Protein AF-A0A8T4JF30-F1 (afdb_monomer)

Secondary structure (DSSP, 8-state):
--HHHHHHHHHHHHHHHHHGGGGGPEEEEEEEEE-TT-EEEEEEEESSSS--EEEEEEEE--SSSEEEEEEEEESSSEEEEEEEEEETTEEEEEEEEEEEEPSEEEEEEEETTEEEEEE--SSS-------------------------------------------------------------------------HHHHHHHHHHHHHHHHHHHHHHHHHHHHGGGS----------PPPPPPPPPHHHHHHHHHHHHHHHHHHHHHHHHHHHHHHHHHHHHHHHHHHHHHHHHHHHT-

Structure (mmCIF, N/CA/C/O backbone):
data_AF-A0A8T4JF30-F1
#
_entry.id   AF-A0A8T4JF30-F1
#
loop_
_atom_site.group_PDB
_atom_site.id
_atom_site.type_symbol
_atom_site.label_atom_id
_atom_site.label_alt_id
_atom_site.label_comp_id
_atom_site.label_asym_id
_atom_site.label_entity_id
_atom_site.label_seq_id
_atom_site.pdbx_PDB_ins_code
_atom_site.Cartn_x
_atom_site.Cartn_y
_atom_site.Cartn_z
_atom_site.occupancy
_atom_site.B_iso_or_equiv
_atom_site.auth_seq_id
_atom_site.auth_comp_id
_atom_site.auth_asym_id
_atom_site.auth_atom_id
_atom_site.pdbx_PDB_model_num
ATOM 1 N N . MET A 1 1 ? 26.647 -3.752 -40.565 1.00 56.34 1 MET A N 1
ATOM 2 C CA . MET A 1 1 ? 26.437 -3.485 -39.128 1.00 56.34 1 MET A CA 1
ATOM 3 C C . MET A 1 1 ? 26.538 -4.832 -38.434 1.00 56.34 1 MET A C 1
ATOM 5 O O . MET A 1 1 ? 25.783 -5.728 -38.792 1.00 56.34 1 MET A O 1
ATOM 9 N N . GLU A 1 2 ? 27.545 -5.049 -37.591 1.00 79.38 2 GLU A N 1
ATOM 10 C CA . GLU A 1 2 ? 27.729 -6.363 -36.965 1.00 79.38 2 GLU A CA 1
ATOM 11 C C . GLU A 1 2 ? 26.597 -6.637 -35.971 1.00 79.38 2 GLU A C 1
ATOM 13 O O . GLU A 1 2 ? 26.229 -5.753 -35.196 1.00 79.38 2 GLU A O 1
ATOM 18 N N . LYS A 1 3 ? 26.067 -7.868 -35.968 1.00 80.31 3 LYS A N 1
ATOM 19 C CA . LYS A 1 3 ? 24.961 -8.300 -35.090 1.00 80.31 3 LYS A CA 1
ATOM 20 C C . LYS A 1 3 ? 25.198 -7.974 -33.604 1.00 80.31 3 LYS A C 1
ATOM 22 O O . LYS A 1 3 ? 24.243 -7.781 -32.862 1.00 80.31 3 LYS A O 1
ATOM 27 N N . LYS A 1 4 ? 26.464 -7.853 -33.194 1.00 75.81 4 LYS A N 1
ATOM 28 C CA . LYS A 1 4 ? 26.890 -7.498 -31.834 1.00 75.81 4 LYS A CA 1
ATOM 29 C C . LYS A 1 4 ? 26.396 -6.116 -31.384 1.00 75.81 4 LYS A C 1
ATOM 31 O O . LYS A 1 4 ? 25.926 -5.986 -30.260 1.00 75.81 4 LYS A O 1
ATOM 36 N N . TYR A 1 5 ? 26.440 -5.106 -32.255 1.00 78.88 5 TYR A N 1
ATOM 37 C CA . TYR A 1 5 ? 26.004 -3.747 -31.901 1.00 78.88 5 TYR A CA 1
ATOM 38 C C . TYR A 1 5 ? 24.487 -3.647 -31.778 1.00 78.88 5 TYR A C 1
ATOM 40 O O . TYR A 1 5 ? 23.987 -3.000 -30.864 1.00 78.88 5 TYR A O 1
ATOM 48 N N . LEU A 1 6 ? 23.760 -4.340 -32.659 1.00 79.31 6 LEU A N 1
ATOM 49 C CA . LEU A 1 6 ? 22.302 -4.400 -32.596 1.00 79.31 6 LEU A CA 1
ATOM 50 C C . LEU A 1 6 ? 21.838 -5.041 -31.278 1.00 79.31 6 LEU A C 1
ATOM 52 O O . LEU A 1 6 ? 20.945 -4.517 -30.621 1.00 79.31 6 LEU A O 1
ATOM 56 N N . MET A 1 7 ? 22.495 -6.132 -30.868 1.00 81.75 7 MET A N 1
ATOM 57 C CA . MET A 1 7 ? 22.198 -6.813 -29.608 1.00 81.75 7 MET A CA 1
ATOM 58 C C . MET A 1 7 ? 22.512 -5.924 -28.397 1.00 81.75 7 MET A C 1
ATOM 60 O O . MET A 1 7 ? 21.688 -5.824 -27.500 1.00 81.75 7 MET A O 1
ATOM 64 N N . SER A 1 8 ? 23.646 -5.213 -28.397 1.00 79.19 8 SER A N 1
ATOM 65 C CA . SER A 1 8 ? 24.004 -4.309 -27.294 1.00 79.19 8 SER A CA 1
ATOM 66 C C . SER A 1 8 ? 23.030 -3.137 -27.140 1.00 79.19 8 SER A C 1
ATOM 68 O O . SER A 1 8 ? 22.688 -2.784 -26.015 1.00 79.19 8 SER A O 1
ATOM 70 N N . ILE A 1 9 ? 22.576 -2.535 -28.246 1.00 81.88 9 ILE A N 1
ATOM 71 C CA . ILE A 1 9 ? 21.598 -1.436 -28.207 1.00 81.88 9 ILE A CA 1
ATOM 72 C C . ILE A 1 9 ? 20.248 -1.951 -27.700 1.00 81.88 9 ILE A C 1
ATOM 74 O O . ILE A 1 9 ? 19.647 -1.314 -26.840 1.00 81.88 9 ILE A O 1
ATOM 78 N N . ALA A 1 10 ? 19.798 -3.117 -28.175 1.00 81.94 10 ALA A N 1
ATOM 79 C CA . ALA A 1 10 ? 18.555 -3.728 -27.711 1.00 81.94 10 ALA A CA 1
ATOM 80 C C . ALA A 1 10 ? 18.584 -4.011 -26.200 1.00 81.94 10 ALA A C 1
ATOM 82 O O . ALA A 1 10 ? 17.615 -3.710 -25.508 1.00 81.94 10 ALA A O 1
ATOM 83 N N . THR A 1 11 ? 19.708 -4.508 -25.672 1.00 86.94 11 THR A N 1
ATOM 84 C CA . THR A 1 11 ? 19.872 -4.736 -24.230 1.00 86.94 11 THR A CA 1
ATOM 85 C C . THR A 1 11 ? 19.830 -3.433 -23.434 1.00 86.94 11 THR A C 1
ATOM 87 O O . THR A 1 11 ? 19.164 -3.383 -22.407 1.00 86.94 11 THR A O 1
ATOM 90 N N . ILE A 1 12 ? 20.490 -2.367 -23.905 1.00 86.25 12 ILE A N 1
ATOM 91 C CA . ILE A 1 12 ? 20.463 -1.061 -23.225 1.00 86.25 12 ILE A CA 1
ATOM 92 C C . ILE A 1 12 ? 19.039 -0.500 -23.208 1.00 86.25 12 ILE A C 1
ATOM 94 O O . ILE A 1 12 ? 18.557 -0.128 -22.146 1.00 86.25 12 ILE A O 1
ATOM 98 N N . VAL A 1 13 ? 18.340 -0.506 -24.348 1.00 84.62 13 VAL A N 1
ATOM 99 C CA . VAL A 1 13 ? 16.947 -0.033 -24.434 1.00 84.62 13 VAL A CA 1
ATOM 100 C C . VAL A 1 13 ? 16.032 -0.850 -23.521 1.00 84.62 13 VAL A C 1
ATOM 102 O O . VAL A 1 13 ? 15.209 -0.270 -22.821 1.00 84.62 13 VAL A O 1
ATOM 105 N N . PHE A 1 14 ? 16.199 -2.174 -23.475 1.00 83.25 14 PHE A N 1
ATOM 106 C CA . PHE A 1 14 ? 15.414 -3.052 -22.606 1.00 83.25 14 PHE A CA 1
ATOM 107 C C . PHE A 1 14 ? 15.665 -2.780 -21.115 1.00 83.25 14 PHE A C 1
ATOM 109 O O . PHE A 1 14 ? 14.714 -2.688 -20.343 1.00 83.25 14 PHE A O 1
ATOM 116 N N . ILE A 1 15 ? 16.928 -2.586 -20.717 1.00 83.12 15 ILE A N 1
ATOM 117 C CA . ILE A 1 15 ? 17.286 -2.223 -19.338 1.00 83.12 15 ILE A CA 1
ATOM 118 C C . ILE A 1 15 ? 16.724 -0.843 -18.983 1.00 83.12 15 ILE A C 1
ATOM 120 O O . ILE A 1 15 ? 16.146 -0.684 -17.914 1.00 83.12 15 ILE A O 1
ATOM 124 N N . THR A 1 16 ? 16.834 0.147 -19.874 1.00 80.88 16 THR A N 1
ATOM 125 C CA . THR A 1 16 ? 16.249 1.475 -19.644 1.00 80.88 16 THR A CA 1
ATOM 126 C C . THR A 1 16 ? 14.731 1.390 -19.494 1.00 80.88 16 THR A C 1
ATOM 128 O O . THR A 1 16 ? 14.193 1.988 -18.568 1.00 80.88 16 THR A O 1
ATOM 131 N N . LEU A 1 17 ? 14.045 0.604 -20.332 1.00 78.88 17 LEU A N 1
ATOM 132 C CA . LEU A 1 17 ? 12.592 0.419 -20.258 1.00 78.88 17 LEU A CA 1
ATOM 133 C C . LEU A 1 17 ? 12.152 -0.229 -18.933 1.00 78.88 17 LEU A C 1
ATOM 135 O O . LEU A 1 17 ? 11.100 0.118 -18.405 1.00 78.88 17 LEU A O 1
ATOM 139 N N . LEU A 1 18 ? 12.972 -1.129 -18.381 1.00 75.62 18 LEU A N 1
ATOM 140 C CA . LEU A 1 18 ? 12.724 -1.784 -17.094 1.00 75.62 18 LEU A CA 1
ATOM 141 C C . LEU A 1 18 ? 12.838 -0.841 -15.888 1.00 75.62 18 LEU A C 1
ATOM 143 O O . LEU A 1 18 ? 12.230 -1.122 -14.861 1.00 75.62 18 LEU A O 1
ATOM 147 N N . ILE A 1 19 ? 13.592 0.258 -15.994 1.00 75.62 19 ILE A N 1
ATOM 148 C CA . ILE A 1 19 ? 13.837 1.184 -14.873 1.00 75.62 19 ILE A CA 1
ATOM 149 C C . ILE A 1 19 ? 12.791 2.314 -14.821 1.00 75.62 19 ILE A C 1
ATOM 151 O O . ILE A 1 19 ? 12.561 2.880 -13.756 1.00 75.62 19 ILE A O 1
ATOM 155 N N . ILE A 1 20 ? 12.110 2.623 -15.935 1.00 74.00 20 ILE A N 1
ATOM 156 C CA . ILE A 1 20 ? 11.103 3.704 -16.014 1.00 74.00 20 ILE A CA 1
ATOM 157 C C . ILE A 1 20 ? 10.001 3.599 -14.937 1.00 74.00 20 ILE A C 1
ATOM 159 O O . ILE A 1 20 ? 9.698 4.629 -14.333 1.00 74.00 20 ILE A O 1
ATOM 163 N N . PRO A 1 21 ? 9.413 2.421 -14.635 1.00 67.81 21 PRO A N 1
ATOM 164 C CA . PRO A 1 21 ? 8.329 2.330 -13.653 1.00 67.81 21 PRO A CA 1
ATOM 165 C C . PRO A 1 21 ? 8.762 2.686 -12.225 1.00 67.81 21 PRO A C 1
ATOM 167 O O . PRO A 1 21 ? 7.949 3.158 -11.439 1.00 67.81 21 PRO A O 1
ATOM 170 N N . SER A 1 22 ? 10.039 2.490 -11.882 1.00 63.41 22 SER A N 1
ATOM 171 C CA . SER A 1 22 ? 10.547 2.681 -10.518 1.00 63.41 22 SER A CA 1
ATOM 172 C C . SER A 1 22 ? 10.709 4.150 -10.112 1.00 63.41 22 SER A C 1
ATOM 174 O O . SER A 1 22 ? 10.915 4.425 -8.936 1.00 63.41 22 SER A O 1
ATOM 176 N N . ILE A 1 23 ? 10.628 5.094 -11.054 1.00 64.06 23 ILE A N 1
ATOM 177 C CA . ILE A 1 23 ? 10.881 6.525 -10.796 1.00 64.06 23 ILE A CA 1
ATOM 178 C C . ILE A 1 23 ? 9.608 7.251 -10.315 1.00 64.06 23 ILE A C 1
ATOM 180 O O . ILE A 1 23 ? 9.683 8.377 -9.839 1.00 64.06 23 ILE A O 1
ATOM 184 N N . PHE A 1 24 ? 8.435 6.613 -10.397 1.00 67.38 24 PHE A N 1
ATOM 185 C CA . PHE A 1 24 ? 7.147 7.250 -10.091 1.00 67.38 24 PHE A CA 1
ATOM 186 C C . PHE A 1 24 ? 6.608 6.965 -8.681 1.00 67.38 24 PHE A C 1
ATOM 188 O O . PHE A 1 24 ? 5.436 7.221 -8.423 1.00 67.38 24 PHE A O 1
ATOM 195 N N . ALA A 1 25 ? 7.426 6.447 -7.761 1.00 75.12 25 ALA A N 1
ATOM 196 C CA . ALA A 1 25 ? 7.020 6.376 -6.360 1.00 75.12 25 ALA A CA 1
ATOM 197 C C . ALA A 1 25 ? 6.995 7.794 -5.777 1.00 75.12 25 ALA A C 1
ATOM 199 O O . ALA A 1 25 ? 8.018 8.480 -5.742 1.00 75.12 25 ALA A O 1
ATOM 200 N N . VAL A 1 26 ? 5.818 8.237 -5.347 1.00 83.25 26 VAL A N 1
ATOM 201 C CA . VAL A 1 26 ? 5.642 9.534 -4.703 1.00 83.25 26 VAL A CA 1
ATOM 202 C C . VAL A 1 26 ? 5.552 9.304 -3.196 1.00 83.25 26 VAL A C 1
ATOM 204 O O . VAL A 1 26 ? 4.690 8.566 -2.712 1.00 83.25 26 VAL A O 1
ATOM 207 N N . THR A 1 27 ? 6.459 9.926 -2.443 1.00 89.06 27 THR A N 1
ATOM 208 C CA . THR A 1 27 ? 6.434 9.901 -0.977 1.00 89.06 27 THR A CA 1
ATOM 209 C C . THR A 1 27 ? 5.404 10.904 -0.461 1.00 89.06 27 THR A C 1
ATOM 211 O O . THR A 1 27 ? 5.401 12.072 -0.855 1.00 89.06 27 THR A O 1
ATOM 214 N N . THR A 1 28 ? 4.530 10.446 0.431 1.00 91.75 28 THR A N 1
ATOM 215 C CA . THR A 1 28 ? 3.505 11.251 1.104 1.00 91.75 28 THR A CA 1
ATOM 216 C C . THR A 1 28 ? 3.780 11.262 2.603 1.00 91.75 28 THR A C 1
ATOM 218 O O . THR A 1 28 ? 3.846 10.196 3.221 1.00 91.75 28 THR A O 1
ATOM 221 N N . ASN A 1 29 ? 3.901 12.445 3.205 1.00 93.50 29 ASN A N 1
ATOM 222 C CA . ASN A 1 29 ? 3.963 12.587 4.658 1.00 93.50 29 ASN A CA 1
ATOM 223 C C . ASN A 1 29 ? 2.542 12.772 5.194 1.00 93.50 29 ASN A C 1
ATOM 225 O O . ASN A 1 29 ? 1.940 13.836 5.064 1.00 93.50 29 ASN A O 1
ATOM 229 N N . LEU A 1 30 ? 1.997 11.728 5.804 1.00 94.06 30 LEU A N 1
ATOM 230 C CA . LEU A 1 30 ? 0.670 11.741 6.397 1.00 94.06 30 LEU A CA 1
ATOM 231 C C . LEU A 1 30 ? 0.757 12.041 7.895 1.00 94.06 30 LEU A C 1
ATOM 233 O O . LEU A 1 30 ? 1.228 11.220 8.683 1.00 94.06 30 LEU A O 1
ATOM 237 N N . LYS A 1 31 ? 0.251 13.203 8.299 1.00 94.69 31 LYS A N 1
ATOM 238 C CA . LYS A 1 31 ? 0.117 13.621 9.692 1.00 94.69 31 LYS A CA 1
ATOM 239 C C . LYS A 1 31 ? -1.313 13.399 10.166 1.00 94.69 31 LYS A C 1
ATOM 241 O O . LYS A 1 31 ? -2.223 14.087 9.729 1.00 94.69 31 LYS A O 1
ATOM 246 N N . VAL A 1 32 ? -1.530 12.480 11.096 1.00 94.31 32 VAL A N 1
ATOM 247 C CA . VAL A 1 32 ? -2.846 12.267 11.710 1.00 94.31 32 VAL A CA 1
ATOM 248 C C . VAL A 1 32 ? -2.863 12.883 13.102 1.00 94.31 32 VAL A C 1
ATOM 250 O O . VAL A 1 32 ? -2.070 12.494 13.959 1.00 94.31 32 VAL A O 1
ATOM 253 N N . LYS A 1 33 ? -3.774 13.829 13.337 1.00 93.12 33 LYS A N 1
ATOM 254 C CA . LYS A 1 33 ? -4.038 14.418 14.654 1.00 93.12 33 LYS A CA 1
ATOM 255 C C . LYS A 1 33 ? -5.238 13.732 15.290 1.00 93.12 33 LYS A C 1
ATOM 257 O O . LYS A 1 33 ? -6.295 13.648 14.681 1.00 93.12 33 LYS A O 1
ATOM 262 N N . THR A 1 34 ? -5.092 13.246 16.513 1.00 93.38 34 THR A N 1
ATOM 263 C CA . THR A 1 34 ? -6.137 12.530 17.256 1.00 93.38 34 THR A CA 1
ATOM 264 C C . THR A 1 34 ? -6.202 12.996 18.716 1.00 93.38 34 THR A C 1
ATOM 266 O O . THR A 1 34 ? -5.385 13.796 19.174 1.00 93.38 34 THR A O 1
ATOM 269 N N . MET A 1 35 ? -7.178 12.503 19.480 1.00 89.69 35 MET A N 1
ATOM 270 C CA . MET A 1 35 ? -7.277 12.750 20.922 1.00 89.69 35 MET A CA 1
ATOM 271 C C . MET A 1 35 ? -6.161 12.049 21.713 1.00 89.69 35 MET A C 1
ATOM 273 O O . MET A 1 35 ? -5.622 11.021 21.293 1.00 89.69 35 MET A O 1
ATOM 277 N N . GLN A 1 36 ? -5.866 12.560 22.910 1.00 88.69 36 GLN A N 1
ATOM 278 C CA . GLN A 1 36 ? -4.901 11.942 23.827 1.00 88.69 36 GLN A CA 1
ATOM 279 C C . GLN A 1 36 ? -5.371 10.551 24.289 1.00 88.69 36 GLN A C 1
ATOM 281 O O . GLN A 1 36 ? -6.569 10.265 24.296 1.00 88.69 36 GLN A O 1
ATOM 286 N N . GLN A 1 37 ? -4.428 9.696 24.706 1.00 87.81 37 GLN A N 1
ATOM 287 C CA . GLN A 1 37 ? -4.697 8.368 25.292 1.00 87.81 37 GLN A CA 1
ATOM 288 C C . GLN A 1 37 ? -5.515 7.435 24.388 1.00 87.81 37 GLN A C 1
ATOM 290 O O . GLN A 1 37 ? -6.198 6.518 24.843 1.00 87.81 37 GLN A O 1
ATOM 295 N N . SER A 1 38 ? -5.428 7.653 23.080 1.00 89.62 38 SER A N 1
ATOM 296 C CA . SER A 1 38 ? -6.130 6.866 22.080 1.00 89.62 38 SER A CA 1
ATOM 297 C C . SER A 1 38 ? -5.162 5.984 21.291 1.00 89.62 38 SER A C 1
ATOM 299 O O . SER A 1 38 ? -3.962 6.255 21.180 1.00 89.62 38 SER A O 1
ATOM 301 N N . LYS A 1 39 ? -5.695 4.878 20.773 1.00 90.94 39 LYS A N 1
ATOM 302 C CA . LYS A 1 39 ? -5.007 3.931 19.901 1.00 90.94 39 LYS A CA 1
ATOM 303 C C . LYS A 1 39 ? -5.525 4.129 18.484 1.00 90.94 39 LYS A C 1
ATOM 305 O O . LYS A 1 39 ? -6.681 3.801 18.211 1.00 90.94 39 LYS A O 1
ATOM 310 N N . LEU A 1 40 ? -4.682 4.642 17.595 1.00 92.00 40 LEU A N 1
ATOM 311 C CA . LEU A 1 40 ? -5.022 4.780 16.182 1.00 92.00 40 LEU A CA 1
ATOM 312 C C . LEU A 1 40 ? -4.598 3.521 15.425 1.00 92.00 40 LEU A C 1
ATOM 314 O O . LEU A 1 40 ? -3.481 3.033 15.595 1.00 92.00 40 LEU A O 1
ATOM 318 N N . PHE A 1 41 ? -5.496 3.012 14.590 1.00 92.19 41 PHE A N 1
ATOM 319 C CA . PHE A 1 41 ? -5.197 2.042 13.548 1.00 92.19 41 PHE A CA 1
ATOM 320 C C . PHE A 1 41 ? -5.360 2.745 12.209 1.00 92.19 41 PHE A C 1
ATOM 322 O O . PHE A 1 41 ? -6.463 3.172 11.871 1.00 92.19 41 PHE A O 1
ATOM 329 N N . LEU A 1 42 ? -4.265 2.870 11.475 1.00 92.50 42 LEU A N 1
ATOM 330 C CA . LEU A 1 42 ? -4.255 3.418 10.126 1.00 92.50 42 LEU A CA 1
ATOM 331 C C . LEU A 1 42 ? -4.030 2.268 9.156 1.00 92.50 42 LEU A C 1
ATOM 333 O O . LEU A 1 42 ? -3.046 1.546 9.310 1.00 92.50 42 LEU A O 1
ATOM 337 N N . VAL A 1 43 ? -4.922 2.116 8.184 1.00 92.25 43 VAL A N 1
ATOM 338 C CA . VAL A 1 43 ? -4.785 1.174 7.074 1.00 92.25 43 VAL A CA 1
ATOM 339 C C . VAL A 1 43 ? -4.812 1.970 5.778 1.00 92.25 43 VAL A C 1
ATOM 341 O O . VAL A 1 43 ? -5.803 2.638 5.495 1.00 92.25 43 VAL A O 1
ATOM 344 N N . ILE A 1 44 ? -3.735 1.900 5.005 1.00 90.19 44 ILE A N 1
ATOM 345 C CA . ILE A 1 44 ? -3.661 2.507 3.672 1.00 90.19 44 ILE A CA 1
ATOM 346 C C . ILE A 1 44 ? -3.987 1.437 2.640 1.00 90.19 44 ILE A C 1
ATOM 348 O O . ILE A 1 44 ? -3.453 0.325 2.714 1.00 90.19 44 ILE A O 1
ATOM 352 N N . LEU A 1 45 ? -4.871 1.769 1.709 1.00 87.88 45 LEU A N 1
ATOM 353 C CA . LEU A 1 45 ? -5.361 0.872 0.678 1.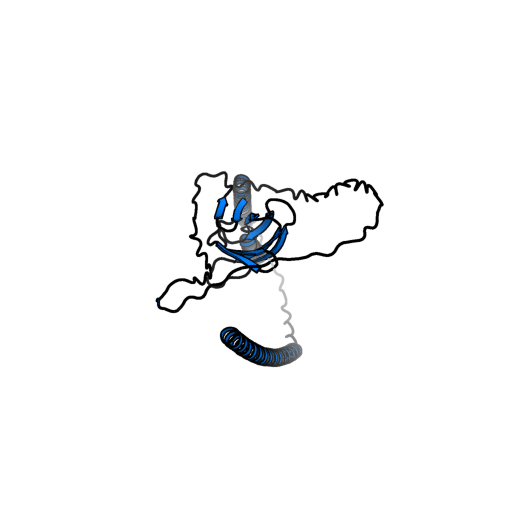00 87.88 45 LEU A CA 1
ATOM 354 C C . LEU A 1 45 ? -4.972 1.405 -0.701 1.00 87.88 45 LEU A C 1
ATOM 356 O O . LEU A 1 45 ? -5.087 2.600 -0.977 1.00 87.88 45 LEU A O 1
ATOM 360 N N . GLU A 1 46 ? -4.537 0.502 -1.573 1.00 82.38 46 GLU A N 1
ATOM 361 C CA . GLU A 1 46 ? -4.361 0.815 -2.989 1.00 82.38 46 GLU A CA 1
ATOM 362 C C . GLU A 1 46 ? -5.735 0.986 -3.660 1.00 82.38 46 GLU A C 1
ATOM 364 O O . GLU A 1 46 ? -6.645 0.178 -3.450 1.00 82.38 46 GLU A O 1
ATOM 369 N N . THR A 1 47 ? -5.899 2.053 -4.445 1.00 75.88 47 THR A N 1
ATOM 370 C CA . THR A 1 47 ? -7.158 2.374 -5.133 1.00 75.88 47 THR A CA 1
ATOM 371 C C . THR A 1 47 ? -7.427 1.360 -6.257 1.00 75.88 47 THR A C 1
ATOM 373 O O . THR A 1 47 ? -6.618 1.237 -7.175 1.00 75.88 47 THR A O 1
ATOM 376 N N . GLY A 1 48 ? -8.558 0.642 -6.225 1.00 73.19 48 GLY A N 1
ATOM 377 C CA . GLY A 1 48 ? -8.927 -0.351 -7.249 1.00 73.19 48 GLY A CA 1
ATOM 378 C C . GLY A 1 48 ? -10.082 -1.279 -6.839 1.00 73.19 48 GLY A C 1
ATOM 379 O O . GLY A 1 48 ? -10.709 -1.077 -5.804 1.00 73.19 48 GLY A O 1
ATOM 380 N N . GLU A 1 49 ? -10.368 -2.312 -7.647 1.00 52.88 49 GLU A N 1
ATOM 381 C CA . GLU A 1 49 ? -11.438 -3.298 -7.368 1.00 52.88 49 GLU A CA 1
ATOM 382 C C . GLU A 1 49 ? -11.104 -4.247 -6.203 1.00 52.88 49 GLU A C 1
ATOM 384 O O . GLU A 1 49 ? -12.000 -4.821 -5.582 1.00 52.88 49 GLU A O 1
ATOM 389 N N . ILE A 1 50 ? -9.815 -4.412 -5.891 1.00 68.75 50 ILE A N 1
ATOM 390 C CA . ILE A 1 50 ? -9.327 -5.259 -4.801 1.00 68.75 50 ILE A CA 1
ATOM 391 C C . ILE A 1 50 ? -8.438 -4.397 -3.911 1.00 68.75 50 ILE A C 1
ATOM 393 O O . ILE A 1 50 ? -7.322 -4.048 -4.285 1.00 68.75 50 ILE A O 1
ATOM 397 N N . TYR A 1 51 ? -8.942 -4.051 -2.728 1.00 68.81 51 TYR A N 1
ATOM 398 C CA . TYR A 1 51 ? -8.192 -3.271 -1.750 1.00 68.81 51 TYR A CA 1
ATOM 399 C C . TYR A 1 51 ? -7.022 -4.086 -1.197 1.00 68.81 51 TYR A C 1
ATOM 401 O O . TYR A 1 51 ? -7.207 -4.972 -0.358 1.00 68.81 51 TYR A O 1
ATOM 409 N N . ASN A 1 52 ? -5.812 -3.763 -1.644 1.00 71.25 52 ASN A N 1
ATOM 410 C CA . ASN A 1 52 ? -4.587 -4.281 -1.051 1.00 71.25 52 ASN A CA 1
ATOM 411 C C . ASN A 1 52 ? -4.176 -3.387 0.119 1.00 71.25 52 ASN A C 1
ATOM 413 O O . ASN A 1 52 ? -4.115 -2.166 -0.016 1.00 71.25 52 ASN A O 1
ATOM 417 N N . VAL A 1 53 ? -3.874 -3.994 1.268 1.00 78.62 53 VAL A N 1
ATOM 418 C CA . VAL A 1 53 ? -3.309 -3.268 2.410 1.00 78.62 53 VAL A CA 1
ATOM 419 C C . VAL A 1 53 ? -1.854 -2.936 2.096 1.00 78.62 53 VAL A C 1
ATOM 421 O O . VAL A 1 53 ? -1.006 -3.826 2.091 1.00 78.62 53 VAL A O 1
ATOM 424 N N . LEU A 1 54 ? -1.572 -1.656 1.862 1.00 73.56 54 LEU A N 1
ATOM 425 C CA . LEU A 1 54 ? -0.216 -1.151 1.640 1.00 73.56 54 LEU A CA 1
ATOM 426 C C . LEU A 1 54 ? 0.535 -0.999 2.965 1.00 73.56 54 LEU A C 1
ATOM 428 O O . LEU A 1 54 ? 1.709 -1.342 3.075 1.00 73.56 54 LEU A O 1
ATOM 432 N N . PHE A 1 55 ? -0.156 -0.501 3.992 1.00 77.69 55 PHE A N 1
ATOM 433 C CA . PHE A 1 55 ? 0.447 -0.191 5.283 1.00 77.69 55 PHE A CA 1
ATOM 434 C C . PHE A 1 55 ? -0.571 -0.311 6.416 1.00 77.69 55 PHE A C 1
ATOM 436 O O . PHE A 1 55 ? -1.722 0.099 6.268 1.00 77.69 55 PHE A O 1
ATOM 443 N N . SER A 1 56 ? -0.134 -0.846 7.560 1.00 76.56 56 SER A N 1
ATOM 444 C CA . SER A 1 56 ? -0.912 -0.895 8.798 1.00 76.56 56 SER A CA 1
ATOM 445 C C . SER A 1 56 ? -0.037 -0.500 9.981 1.00 76.56 56 SER A C 1
ATOM 447 O O . SER A 1 56 ? 0.989 -1.134 10.225 1.00 76.56 56 SER A O 1
ATOM 449 N N . SER A 1 57 ? -0.472 0.484 10.767 1.00 77.38 57 SER A N 1
ATOM 450 C CA . SER A 1 57 ? 0.220 0.880 11.998 1.00 77.38 57 SER A CA 1
ATOM 451 C C . SER A 1 57 ? -0.724 1.001 13.184 1.00 77.38 57 SER A C 1
ATOM 453 O O . SER A 1 57 ? -1.908 1.305 13.040 1.00 77.38 57 SER A O 1
ATOM 455 N N . ASN A 1 58 ? -0.171 0.743 14.369 1.00 76.75 58 ASN A N 1
ATOM 456 C CA . ASN A 1 58 ? -0.836 0.914 15.642 1.00 76.75 58 ASN A CA 1
ATOM 457 C C . ASN A 1 58 ? 0.012 1.808 16.543 1.00 76.75 58 ASN A C 1
ATOM 459 O O . ASN A 1 58 ? 1.115 1.413 16.920 1.00 76.75 58 ASN A O 1
ATOM 463 N N . VAL A 1 59 ? -0.508 2.977 16.910 1.00 78.06 59 VAL A N 1
ATOM 464 C CA . VAL A 1 59 ? 0.210 3.891 17.804 1.00 78.06 59 VAL A CA 1
ATOM 465 C C . VAL A 1 59 ? -0.681 4.293 18.967 1.00 78.06 59 VAL A C 1
ATOM 467 O O . VAL A 1 59 ? -1.872 4.553 18.794 1.00 78.06 59 VAL A O 1
ATOM 470 N N . TYR A 1 60 ? -0.089 4.304 20.159 1.00 79.56 60 TYR A N 1
ATOM 471 C CA . TYR A 1 60 ? -0.714 4.756 21.393 1.00 79.56 60 TYR A CA 1
ATOM 472 C C . TYR A 1 60 ? -0.081 6.077 21.813 1.00 79.56 60 TYR A C 1
ATOM 474 O O . TYR A 1 60 ? 1.127 6.125 22.051 1.00 79.56 60 TYR A O 1
ATOM 482 N N . ASN A 1 61 ? -0.883 7.136 21.913 1.00 74.12 61 ASN A N 1
ATOM 483 C CA . ASN A 1 61 ? -0.379 8.440 22.328 1.00 74.12 61 ASN A CA 1
ATOM 484 C C . ASN A 1 61 ? -0.639 8.685 23.823 1.00 74.12 61 ASN A C 1
ATOM 486 O O . ASN A 1 61 ? -1.781 8.605 24.270 1.00 74.12 61 ASN A O 1
ATOM 490 N N . LYS A 1 62 ? 0.410 8.986 24.600 1.00 68.38 62 LYS A N 1
ATOM 491 C CA . LYS A 1 62 ? 0.324 9.209 26.056 1.00 68.38 62 LYS A CA 1
ATOM 492 C C . LYS A 1 62 ? 0.220 10.680 26.482 1.00 68.38 62 LYS A C 1
ATOM 494 O O . LYS A 1 62 ? -0.114 10.911 27.640 1.00 68.38 62 LYS A O 1
ATOM 499 N N . THR A 1 63 ? 0.481 11.652 25.607 1.00 58.88 63 THR A N 1
ATOM 500 C CA . THR A 1 63 ? 0.679 13.064 25.990 1.00 58.88 63 THR A CA 1
ATOM 501 C C . THR A 1 63 ? 0.133 14.031 24.941 1.00 58.88 63 THR A C 1
ATOM 503 O O . THR A 1 63 ? 0.594 14.013 23.803 1.00 58.88 63 THR A O 1
ATOM 506 N N . GLY A 1 64 ? -0.764 14.943 25.335 1.00 75.19 64 GLY A N 1
ATOM 507 C CA . GLY A 1 64 ? -1.183 16.057 24.472 1.00 75.19 64 GLY A CA 1
ATOM 508 C C . GLY A 1 64 ? -2.103 15.650 23.312 1.00 75.19 64 GLY A C 1
ATOM 509 O O . GLY A 1 64 ? -2.603 14.527 23.267 1.00 75.19 64 GLY A O 1
ATOM 510 N N . ILE A 1 65 ? -2.343 16.576 22.371 1.00 73.38 65 ILE A N 1
ATOM 511 C CA . ILE A 1 65 ? -2.989 16.258 21.083 1.00 73.38 65 ILE A CA 1
ATOM 512 C C . ILE A 1 65 ? -2.128 15.202 20.398 1.00 73.38 65 ILE A C 1
ATOM 514 O O . ILE A 1 65 ? -0.920 15.384 20.235 1.00 73.38 65 ILE A O 1
ATOM 518 N N . GLY A 1 66 ? -2.741 14.079 20.042 1.00 79.38 66 GLY A N 1
ATOM 519 C CA . GLY A 1 66 ? -2.001 12.957 19.520 1.00 79.38 66 GLY A CA 1
ATOM 520 C C . GLY A 1 66 ? -1.610 13.182 18.071 1.00 79.38 66 GLY A C 1
ATOM 521 O O . GLY A 1 66 ? -2.413 12.906 17.194 1.00 79.38 66 GLY A O 1
ATOM 522 N N . GLU A 1 67 ? -0.404 13.678 17.808 1.00 87.94 67 GLU A N 1
ATOM 523 C CA . GLU A 1 67 ? 0.114 13.799 16.441 1.00 87.94 67 GLU A CA 1
ATOM 524 C C . GLU A 1 67 ? 0.907 12.547 16.051 1.00 87.94 67 GLU A C 1
ATOM 526 O O . GLU A 1 67 ? 1.782 12.085 16.786 1.00 87.94 67 GLU A O 1
ATOM 531 N N . LEU A 1 68 ? 0.577 11.981 14.892 1.00 87.81 68 LEU A N 1
ATOM 532 C CA . LEU A 1 68 ? 1.193 10.779 14.342 1.00 87.81 68 LEU A CA 1
ATOM 533 C C . LEU A 1 68 ? 1.670 11.078 12.928 1.00 87.81 68 LEU A C 1
ATOM 535 O O . LEU A 1 68 ? 0.864 11.450 12.083 1.00 87.81 68 LEU A O 1
ATOM 539 N N . ASN A 1 69 ? 2.966 10.913 12.674 1.00 90.38 69 ASN A N 1
ATOM 540 C CA . ASN A 1 69 ? 3.558 11.146 11.361 1.00 90.38 69 ASN A CA 1
ATOM 541 C C . ASN A 1 69 ? 3.875 9.803 10.698 1.00 90.38 69 ASN A C 1
ATOM 543 O O . ASN A 1 69 ? 4.569 8.967 11.283 1.00 90.38 69 ASN A O 1
ATOM 547 N N . TYR A 1 70 ? 3.378 9.612 9.483 1.00 90.19 70 TYR A N 1
ATOM 548 C CA . TYR A 1 70 ? 3.610 8.439 8.653 1.00 90.19 70 TYR A CA 1
ATOM 549 C C . TYR A 1 70 ? 4.223 8.867 7.327 1.00 90.19 70 TYR A C 1
ATOM 551 O O . TYR A 1 70 ? 3.786 9.837 6.722 1.00 90.19 70 TYR A O 1
ATOM 559 N N . GLU A 1 71 ? 5.220 8.124 6.871 1.00 90.75 71 GLU A N 1
ATOM 560 C CA . GLU A 1 71 ? 5.836 8.295 5.558 1.00 90.75 71 GLU A CA 1
ATOM 561 C C . GLU A 1 71 ? 5.335 7.138 4.689 1.00 90.75 71 GLU A C 1
ATOM 563 O O . GLU A 1 71 ? 5.587 5.973 5.005 1.00 90.75 71 GLU A O 1
ATOM 568 N N . ILE A 1 72 ? 4.535 7.449 3.669 1.00 89.12 72 ILE A N 1
ATOM 569 C CA . ILE A 1 72 ? 3.886 6.464 2.798 1.00 89.12 72 ILE A CA 1
ATOM 570 C C . ILE A 1 72 ? 4.471 6.613 1.399 1.00 89.12 72 ILE A C 1
ATOM 572 O O . ILE A 1 72 ? 4.386 7.681 0.798 1.00 89.12 72 ILE A O 1
ATOM 576 N N . GLU A 1 73 ? 5.027 5.534 0.863 1.00 85.31 73 GLU A N 1
ATOM 577 C CA . GLU A 1 73 ? 5.454 5.463 -0.532 1.00 85.31 73 GLU A CA 1
ATOM 578 C C . GLU A 1 73 ? 4.343 4.803 -1.349 1.00 85.31 73 GLU A C 1
ATOM 580 O O . GLU A 1 73 ? 4.008 3.636 -1.138 1.00 85.31 73 GLU A O 1
ATOM 585 N N . THR A 1 74 ? 3.743 5.562 -2.265 1.00 81.19 74 THR A N 1
ATOM 586 C CA . THR A 1 74 ? 2.687 5.074 -3.159 1.00 81.19 74 THR A CA 1
ATOM 587 C C . THR A 1 74 ? 3.070 5.350 -4.609 1.00 81.19 74 THR A C 1
ATOM 589 O O . THR A 1 74 ? 3.591 6.412 -4.946 1.00 81.19 74 THR A O 1
ATOM 592 N N . THR A 1 75 ? 2.838 4.370 -5.481 1.00 77.44 75 THR A N 1
ATOM 593 C CA . THR A 1 75 ? 2.972 4.516 -6.940 1.00 77.44 75 THR A CA 1
ATOM 594 C C . THR A 1 75 ? 1.748 5.185 -7.560 1.00 77.44 75 THR A C 1
ATOM 596 O O . THR A 1 75 ? 1.830 5.733 -8.658 1.00 77.44 75 THR A O 1
ATOM 599 N N . ALA A 1 76 ? 0.607 5.139 -6.871 1.00 74.75 76 ALA A N 1
ATOM 600 C CA . ALA A 1 76 ? -0.621 5.782 -7.294 1.00 74.75 76 ALA A CA 1
ATOM 601 C C . ALA A 1 76 ? -0.635 7.248 -6.842 1.00 74.75 76 ALA A C 1
ATOM 603 O O . ALA A 1 76 ? -0.280 7.567 -5.706 1.00 74.75 76 ALA A O 1
ATOM 604 N N . GLY A 1 77 ? -1.115 8.133 -7.720 1.00 83.62 77 GLY A N 1
ATOM 605 C CA . GLY A 1 77 ? -1.353 9.541 -7.384 1.00 83.62 77 GLY A CA 1
ATOM 606 C C . GLY A 1 77 ? -2.492 9.753 -6.381 1.00 83.62 77 GLY A C 1
ATOM 607 O O . GLY A 1 77 ? -2.661 10.863 -5.897 1.00 83.62 77 GLY A O 1
ATOM 608 N N . TYR A 1 78 ? -3.261 8.708 -6.057 1.00 88.69 78 TYR A N 1
ATOM 609 C CA . TYR A 1 78 ? -4.317 8.728 -5.048 1.00 88.69 78 TYR A CA 1
ATOM 610 C C . TYR A 1 78 ? -4.360 7.405 -4.284 1.00 88.69 78 TYR A C 1
ATOM 612 O O . TYR A 1 78 ? -4.148 6.342 -4.878 1.00 88.69 78 TYR A O 1
ATOM 620 N N . PHE A 1 79 ? -4.700 7.460 -3.000 1.00 91.06 79 PHE A N 1
ATOM 621 C CA . PHE A 1 79 ? -4.900 6.286 -2.153 1.00 91.06 79 PHE A CA 1
ATOM 622 C C . PHE A 1 79 ? -6.137 6.437 -1.266 1.00 91.06 79 PHE A C 1
ATOM 624 O O . PHE A 1 79 ? -6.564 7.545 -0.940 1.00 91.06 79 PHE A O 1
ATOM 631 N N . ASP A 1 80 ? -6.682 5.308 -0.830 1.00 93.12 80 ASP A N 1
ATOM 632 C CA . ASP A 1 80 ? -7.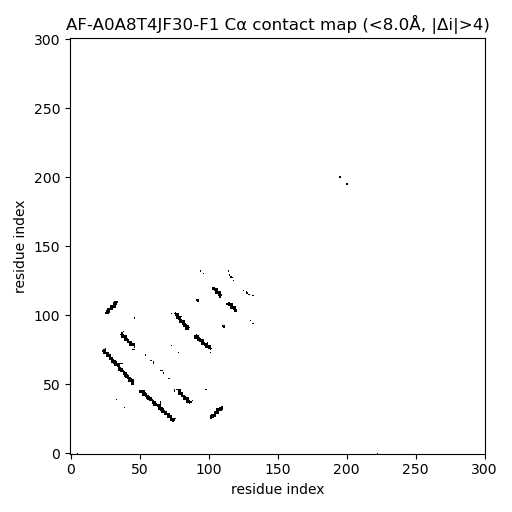734 5.278 0.179 1.00 93.12 80 ASP A CA 1
ATOM 633 C C . ASP A 1 80 ? -7.103 5.037 1.557 1.00 93.12 80 ASP A C 1
ATOM 635 O O . ASP A 1 80 ? -6.138 4.281 1.703 1.00 93.12 80 ASP A O 1
ATOM 639 N N . ALA A 1 81 ? -7.661 5.642 2.602 1.00 93.00 81 ALA A N 1
ATOM 640 C CA . ALA A 1 81 ? -7.241 5.400 3.976 1.00 93.00 81 ALA A CA 1
ATOM 641 C C . ALA A 1 81 ? -8.432 5.017 4.850 1.00 93.00 81 ALA A C 1
ATOM 643 O O . ALA A 1 81 ? -9.481 5.656 4.844 1.00 93.00 81 ALA A O 1
ATOM 644 N N . LYS A 1 82 ? -8.252 3.983 5.665 1.00 94.44 82 LYS A N 1
ATOM 645 C CA . LYS A 1 82 ? -9.183 3.609 6.724 1.00 94.44 82 LYS A CA 1
ATOM 646 C C . LYS A 1 82 ? -8.534 3.884 8.073 1.00 94.44 82 LYS A C 1
ATOM 648 O O . LYS A 1 82 ? -7.525 3.272 8.425 1.00 94.44 82 LYS A O 1
ATOM 653 N N . LEU A 1 83 ? -9.142 4.781 8.841 1.00 94.44 83 LEU A N 1
ATOM 654 C CA . LEU A 1 83 ? -8.706 5.143 10.182 1.00 94.44 83 LEU A CA 1
ATOM 655 C C . LEU A 1 83 ? -9.681 4.565 11.202 1.00 94.44 83 LEU A C 1
ATOM 657 O O . LEU A 1 83 ? -10.896 4.700 11.077 1.00 94.44 83 LEU A O 1
ATOM 661 N N . THR A 1 84 ? -9.163 3.891 12.224 1.00 95.06 84 THR A N 1
ATOM 662 C CA . THR A 1 84 ? -9.957 3.390 13.350 1.00 95.06 84 THR A CA 1
ATOM 663 C C . THR A 1 84 ? -9.341 3.862 14.653 1.00 95.06 84 THR A C 1
ATOM 665 O O . THR A 1 84 ? -8.227 3.478 15.006 1.00 95.06 84 THR A O 1
ATOM 668 N N . LEU A 1 85 ? -10.089 4.669 15.392 1.00 94.25 85 LEU A N 1
ATOM 669 C CA . LEU A 1 85 ? -9.716 5.159 16.704 1.00 94.25 85 LEU A CA 1
ATOM 670 C C . LEU A 1 85 ? -10.298 4.255 17.786 1.00 94.25 85 LEU A C 1
ATOM 672 O O . LEU A 1 85 ? -11.505 3.988 17.805 1.00 94.25 85 LEU A O 1
ATOM 676 N N . LYS A 1 86 ? -9.457 3.809 18.718 1.00 93.94 86 LYS A N 1
ATOM 677 C CA . LYS A 1 86 ? -9.895 3.085 19.913 1.00 93.94 86 LYS A CA 1
ATOM 678 C C . LYS A 1 86 ? -9.466 3.801 21.187 1.00 93.94 86 LYS A C 1
ATOM 680 O O . LYS A 1 86 ? -8.335 4.259 21.280 1.00 93.94 86 LYS A O 1
ATOM 685 N N . ASN A 1 87 ? -10.332 3.826 22.190 1.00 92.00 87 ASN A N 1
ATOM 686 C CA . ASN A 1 87 ? -10.006 4.255 23.549 1.00 92.00 87 ASN A CA 1
ATOM 687 C C . ASN A 1 87 ? -10.271 3.071 24.484 1.00 92.00 87 ASN A C 1
ATOM 689 O O . ASN A 1 87 ? -11.333 2.457 24.399 1.00 92.00 87 ASN A O 1
ATOM 693 N N . ASN A 1 88 ? -9.292 2.685 25.306 1.00 90.69 88 ASN A N 1
ATOM 694 C CA . ASN A 1 88 ? -9.382 1.498 26.168 1.00 90.69 88 ASN A CA 1
ATOM 695 C C . ASN A 1 88 ? -9.839 0.229 25.415 1.00 90.69 88 ASN A C 1
ATOM 697 O O . ASN A 1 88 ? -10.671 -0.536 25.890 1.00 90.69 88 ASN A O 1
ATOM 701 N N . ASN A 1 89 ? -9.308 0.023 24.202 1.00 88.81 89 ASN A N 1
ATOM 702 C CA . ASN A 1 89 ? -9.667 -1.054 23.263 1.00 88.81 89 ASN A CA 1
ATOM 703 C C . ASN A 1 89 ? -11.105 -1.033 22.707 1.00 88.81 89 ASN A C 1
ATOM 705 O O . ASN A 1 89 ? -11.423 -1.867 21.855 1.00 88.81 89 ASN A O 1
ATOM 709 N N . LEU A 1 90 ? -11.942 -0.070 23.092 1.00 91.31 90 LEU A N 1
ATOM 710 C CA . LEU A 1 90 ? -13.266 0.144 22.511 1.00 91.31 90 LEU A CA 1
ATOM 711 C C . LEU A 1 90 ? -13.156 1.033 21.276 1.00 91.31 90 LEU A C 1
ATOM 713 O O . LEU A 1 90 ? -12.445 2.035 21.291 1.00 91.31 90 LEU A O 1
ATOM 717 N N . LYS A 1 91 ? -13.844 0.657 20.196 1.00 95.12 91 LYS A N 1
ATOM 718 C CA . LYS A 1 91 ? -13.889 1.449 18.963 1.00 95.12 91 LYS A CA 1
ATOM 719 C C . LYS A 1 91 ? -14.709 2.716 19.203 1.00 95.12 91 LYS A C 1
ATOM 721 O O . LYS A 1 91 ? -15.881 2.609 19.539 1.00 95.12 91 LYS A O 1
ATOM 726 N N . VAL A 1 92 ? -14.081 3.877 19.030 1.00 93.94 92 VAL A N 1
ATOM 727 C CA . VAL A 1 92 ? -14.702 5.197 19.236 1.00 93.94 92 VAL A CA 1
ATOM 728 C C . VAL A 1 92 ? -15.110 5.818 17.906 1.00 93.94 92 VAL A C 1
ATOM 730 O O . VAL A 1 92 ? -16.213 6.332 17.785 1.00 93.94 92 VAL A O 1
ATOM 733 N N . LEU A 1 93 ? -14.229 5.751 16.906 1.00 93.88 93 LEU A N 1
ATOM 734 C CA . LEU A 1 93 ? -14.447 6.338 15.588 1.00 93.88 93 LEU A CA 1
ATOM 735 C C . LEU A 1 93 ? -13.841 5.424 14.525 1.00 93.88 93 LEU A C 1
ATOM 737 O O . LEU A 1 93 ? -12.769 4.852 14.725 1.00 93.88 93 LEU A O 1
ATOM 741 N N . GLU A 1 94 ? -14.521 5.274 13.399 1.00 95.00 94 GLU A N 1
ATOM 742 C CA . GLU A 1 94 ? -13.999 4.598 12.218 1.00 95.00 94 GLU A CA 1
ATOM 743 C C . GLU A 1 94 ? -14.418 5.419 11.010 1.00 95.00 94 GLU A C 1
ATOM 745 O O . GLU A 1 94 ? -15.611 5.620 10.814 1.00 95.00 94 GLU A O 1
ATOM 750 N N . GLN A 1 95 ? -13.448 5.896 10.236 1.00 94.62 95 GLN A N 1
ATOM 751 C CA . GLN A 1 95 ? -13.716 6.651 9.021 1.00 94.62 95 GLN A CA 1
ATOM 752 C C . GLN A 1 95 ? -12.901 6.080 7.882 1.00 94.62 95 GLN A C 1
ATOM 754 O O . GLN A 1 95 ? -11.733 5.701 8.037 1.00 94.62 95 GLN A O 1
ATOM 759 N N . ARG A 1 96 ? -13.544 6.054 6.725 1.00 93.88 96 ARG A N 1
ATOM 760 C CA . ARG A 1 96 ? -12.891 5.813 5.458 1.00 93.88 96 ARG A CA 1
ATOM 761 C C . ARG A 1 96 ? -12.764 7.137 4.716 1.00 93.88 96 ARG A C 1
ATOM 763 O O . ARG A 1 96 ? -13.721 7.902 4.636 1.00 93.88 96 ARG A O 1
ATOM 770 N N . LEU A 1 97 ? -11.566 7.390 4.224 1.00 93.44 97 LEU A N 1
ATOM 771 C CA . LEU A 1 97 ? -11.215 8.523 3.393 1.00 93.44 97 LEU A CA 1
ATOM 772 C C . LEU A 1 97 ? -10.857 7.964 2.025 1.00 93.44 97 LEU A C 1
ATOM 774 O O . LEU A 1 97 ? -10.021 7.064 1.926 1.00 93.44 97 LEU A O 1
ATOM 778 N N . GLU A 1 98 ? -11.524 8.460 0.998 1.00 92.19 98 GLU A N 1
ATOM 779 C CA . GLU A 1 98 ? -11.347 7.987 -0.369 1.00 92.19 98 GLU A CA 1
ATOM 780 C C . GLU A 1 98 ? -10.608 9.038 -1.189 1.00 92.19 98 GLU A C 1
ATOM 782 O O . GLU A 1 98 ? -10.775 10.239 -0.960 1.00 92.19 98 GLU A O 1
ATOM 787 N N . GLN A 1 99 ? -9.800 8.573 -2.144 1.00 90.12 99 GLN A N 1
ATOM 788 C CA . GLN A 1 99 ? -9.095 9.432 -3.100 1.00 90.12 99 GLN A CA 1
ATOM 789 C C . GLN A 1 99 ? -8.245 10.527 -2.428 1.00 90.12 99 GLN A C 1
ATOM 791 O O . GLN A 1 99 ? -8.236 11.682 -2.861 1.00 90.12 99 GLN A O 1
ATOM 796 N N . ILE A 1 100 ? -7.510 10.176 -1.370 1.00 91.44 100 ILE A N 1
ATOM 797 C CA . ILE A 1 100 ? -6.512 11.078 -0.794 1.00 91.44 100 ILE A CA 1
ATOM 798 C C . ILE A 1 100 ? -5.399 11.252 -1.819 1.00 91.44 100 ILE A C 1
ATOM 800 O O . ILE A 1 100 ? -4.833 10.266 -2.292 1.00 91.44 100 ILE A O 1
ATOM 804 N N . TYR A 1 101 ? -5.084 12.499 -2.159 1.00 89.56 101 TYR A N 1
ATOM 805 C CA . TYR A 1 101 ? -3.999 12.800 -3.085 1.00 89.56 101 TYR A CA 1
ATOM 806 C C . TYR A 1 101 ? -2.652 12.338 -2.512 1.00 89.56 101 TYR A C 1
ATOM 808 O O . TYR A 1 101 ? -2.284 12.686 -1.388 1.00 89.56 101 TYR A O 1
ATOM 816 N N . GLY A 1 102 ? -1.938 11.530 -3.290 1.00 88.44 102 GLY A N 1
ATOM 817 C CA . GLY A 1 102 ? -0.584 11.079 -3.006 1.00 88.44 102 GLY A CA 1
ATOM 818 C C . GLY A 1 102 ? 0.439 12.143 -3.393 1.00 88.44 102 GLY A C 1
ATOM 819 O O . GLY A 1 102 ? 0.389 12.712 -4.482 1.00 88.44 102 GLY A O 1
ATOM 820 N N . GLY A 1 103 ? 1.399 12.367 -2.505 1.00 87.00 103 GLY A N 1
ATOM 821 C CA . GLY A 1 103 ? 2.471 13.340 -2.651 1.00 87.00 103 GLY A CA 1
ATOM 822 C C . GLY A 1 103 ? 2.294 14.576 -1.788 1.00 87.00 103 GLY A C 1
ATOM 823 O O . GLY A 1 103 ? 1.213 15.152 -1.703 1.00 87.00 103 GLY A O 1
ATOM 824 N N . GLY A 1 104 ? 3.395 14.983 -1.157 1.00 89.56 104 GLY A N 1
ATOM 825 C CA . GLY A 1 104 ? 3.427 16.133 -0.258 1.00 89.56 104 GLY A CA 1
ATOM 826 C C . GLY A 1 104 ? 2.970 15.799 1.161 1.00 89.56 104 GLY A C 1
ATOM 827 O O . GLY A 1 104 ? 3.034 14.646 1.599 1.00 89.56 104 GLY A O 1
ATOM 828 N N . ASP A 1 105 ? 2.536 16.835 1.878 1.00 92.94 105 ASP A N 1
ATOM 829 C CA . ASP A 1 105 ? 2.165 16.760 3.288 1.00 92.94 105 ASP A CA 1
ATOM 830 C C . ASP A 1 105 ? 0.635 16.788 3.438 1.00 92.94 105 ASP A C 1
ATOM 832 O O . ASP A 1 105 ? -0.027 17.794 3.163 1.00 92.94 105 ASP A O 1
ATOM 836 N N . VAL A 1 106 ? 0.068 15.681 3.916 1.00 94.06 106 VAL A N 1
ATOM 837 C CA . VAL A 1 106 ? -1.371 15.524 4.160 1.00 94.06 106 VAL A CA 1
ATOM 838 C C . VAL A 1 106 ? -1.609 15.519 5.660 1.00 94.06 106 VAL A C 1
ATOM 840 O O . VAL A 1 106 ? -1.028 14.704 6.374 1.00 94.06 106 VAL A O 1
ATOM 843 N N . THR A 1 107 ? -2.476 16.397 6.158 1.00 94.81 107 THR A N 1
ATOM 844 C CA . THR A 1 107 ? -2.880 16.404 7.567 1.00 94.81 107 THR A CA 1
ATOM 845 C C . THR A 1 107 ? -4.329 15.948 7.705 1.00 94.81 107 THR A C 1
ATOM 847 O O . THR A 1 107 ? -5.230 16.520 7.108 1.00 94.81 107 THR A O 1
ATOM 850 N N . ILE A 1 108 ? -4.571 14.917 8.512 1.00 94.69 108 ILE A N 1
ATOM 851 C CA . ILE A 1 108 ? -5.912 14.441 8.860 1.00 94.69 108 ILE A CA 1
ATOM 852 C C . ILE A 1 108 ? -6.179 14.800 10.319 1.00 94.69 108 ILE A C 1
ATOM 854 O O . ILE A 1 108 ? -5.556 14.238 11.224 1.00 94.69 108 ILE A O 1
ATOM 858 N N . ASN A 1 109 ? -7.138 15.686 10.558 1.00 94.44 109 ASN A N 1
ATOM 859 C CA . ASN A 1 109 ? -7.720 15.891 11.878 1.00 94.44 109 ASN A CA 1
ATOM 860 C C . ASN A 1 109 ? -8.760 14.788 12.102 1.00 94.44 109 ASN A C 1
ATOM 862 O O . ASN A 1 109 ? -9.789 14.751 11.435 1.00 94.44 109 ASN A O 1
ATOM 866 N N . PHE A 1 110 ? -8.462 13.845 12.994 1.00 94.50 110 PHE A N 1
ATOM 867 C CA . PHE A 1 110 ? -9.262 12.649 13.245 1.00 94.50 110 PHE A CA 1
ATOM 868 C C . PHE A 1 110 ? -9.755 12.609 14.693 1.00 94.50 110 PHE A C 1
ATOM 870 O O . PHE A 1 110 ? -9.256 11.852 15.534 1.00 94.50 110 PHE A O 1
ATOM 877 N N . ILE A 1 111 ? -10.733 13.463 14.991 1.00 92.12 111 ILE A N 1
ATOM 878 C CA . ILE A 1 111 ? -11.303 13.646 16.327 1.00 92.12 111 ILE A CA 1
ATOM 879 C C . ILE A 1 111 ? -12.786 13.226 16.284 1.00 92.12 111 ILE A C 1
ATOM 881 O O . ILE A 1 111 ? -13.477 13.489 15.303 1.00 92.12 111 ILE A O 1
ATOM 885 N N . PRO A 1 112 ? -13.327 12.537 17.306 1.00 90.44 112 PRO A N 1
ATOM 886 C CA . PRO A 1 112 ? -14.754 12.224 17.360 1.00 90.44 112 PRO A CA 1
ATOM 887 C C . PRO A 1 112 ? -15.624 13.478 17.183 1.00 90.44 112 PRO A C 1
ATOM 889 O O . PRO A 1 112 ? -15.525 14.414 17.969 1.00 90.44 112 PRO A O 1
ATOM 892 N N . GLY A 1 113 ? -16.477 13.473 16.156 1.00 87.94 113 GLY A N 1
ATOM 893 C CA . GLY A 1 113 ? -17.345 14.598 15.790 1.00 87.94 113 GLY A CA 1
ATOM 894 C C . GLY A 1 113 ? -16.797 15.501 14.680 1.00 87.94 113 GLY A C 1
ATOM 895 O O . GLY A 1 113 ? -17.590 16.172 14.027 1.00 87.94 113 GLY A O 1
ATOM 896 N N . GLU A 1 114 ? -15.491 15.465 14.405 1.00 85.62 114 GLU A N 1
ATOM 897 C CA . GLU A 1 114 ? -14.836 16.327 13.417 1.00 85.62 114 GLU A CA 1
ATOM 898 C C . GLU A 1 114 ? -13.733 15.551 12.684 1.00 85.62 114 GLU A C 1
ATOM 900 O O . GLU A 1 114 ? -12.677 15.238 13.243 1.00 85.62 114 GLU A O 1
ATOM 905 N N . VAL A 1 115 ? -14.002 15.207 11.421 1.00 89.06 115 VAL A N 1
ATOM 906 C CA . VAL A 1 115 ? -12.999 14.619 10.530 1.00 89.06 115 VAL A CA 1
ATOM 907 C C . VAL A 1 115 ? -12.747 15.578 9.382 1.00 89.06 115 VAL A C 1
ATOM 909 O O . VAL A 1 115 ? -13.638 15.834 8.576 1.00 89.06 115 VAL A O 1
ATOM 912 N N . GLU A 1 116 ? -11.525 16.091 9.310 1.00 89.31 116 GLU A N 1
ATOM 913 C CA . GLU A 1 116 ? -11.104 17.042 8.286 1.00 89.31 116 GLU A CA 1
ATOM 914 C C . GLU A 1 116 ? -9.780 16.581 7.675 1.00 89.31 116 GLU A C 1
ATOM 916 O O . GLU A 1 116 ? -8.863 16.162 8.385 1.00 89.31 116 GLU A O 1
ATOM 921 N N . VAL A 1 117 ? -9.686 16.652 6.349 1.00 86.62 117 VAL A N 1
ATOM 922 C CA . VAL A 1 117 ? -8.457 16.379 5.602 1.00 86.62 117 VAL A CA 1
ATOM 923 C C . VAL A 1 117 ? -7.978 17.697 5.015 1.00 86.62 117 VAL A C 1
ATOM 925 O O . VAL A 1 117 ? -8.683 18.305 4.212 1.00 86.62 117 VAL A O 1
ATOM 928 N N . SER A 1 118 ? -6.786 18.131 5.407 1.00 88.94 118 SER A N 1
ATOM 929 C CA . SER A 1 118 ? -6.130 19.319 4.875 1.00 88.94 118 SER A CA 1
ATOM 930 C C . SER A 1 118 ? -4.854 18.947 4.125 1.00 88.94 118 SER A C 1
ATOM 932 O O . SER A 1 118 ? -4.101 18.051 4.514 1.00 88.94 118 SER A O 1
ATOM 934 N N . TYR A 1 1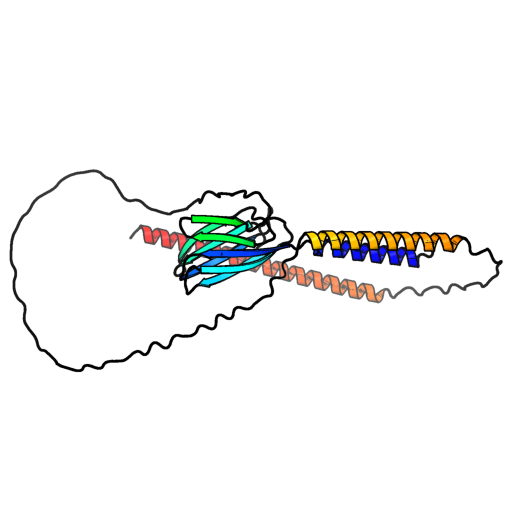19 ? -4.623 19.645 3.019 1.00 86.94 119 TYR A N 1
ATOM 935 C CA . TYR A 1 119 ? -3.462 19.461 2.158 1.00 86.94 119 TYR A CA 1
ATOM 936 C C . TYR A 1 119 ? -2.574 20.695 2.282 1.00 86.94 119 TYR A C 1
ATOM 938 O O . TYR A 1 119 ? -3.009 21.801 1.962 1.00 86.94 119 TYR A O 1
ATOM 946 N N . ASN A 1 120 ? -1.331 20.514 2.724 1.00 82.00 120 ASN A N 1
ATOM 947 C CA . ASN A 1 120 ? -0.336 21.586 2.746 1.00 82.00 120 ASN A CA 1
ATOM 948 C C . ASN A 1 120 ? 0.397 21.630 1.402 1.00 82.00 120 ASN A C 1
ATOM 950 O O . ASN A 1 120 ? 1.609 21.444 1.334 1.00 82.00 120 ASN A O 1
ATOM 954 N N . ASN A 1 121 ? -0.341 21.845 0.316 1.00 67.31 121 ASN A N 1
ATOM 955 C CA . ASN A 1 121 ? 0.278 22.117 -0.974 1.00 67.31 121 ASN A CA 1
ATOM 956 C C . ASN A 1 121 ? 0.297 23.634 -1.172 1.00 67.31 121 ASN A C 1
ATOM 958 O O . ASN A 1 121 ? -0.752 24.260 -1.265 1.00 67.31 121 ASN A O 1
ATOM 962 N N . GLU A 1 122 ? 1.490 24.229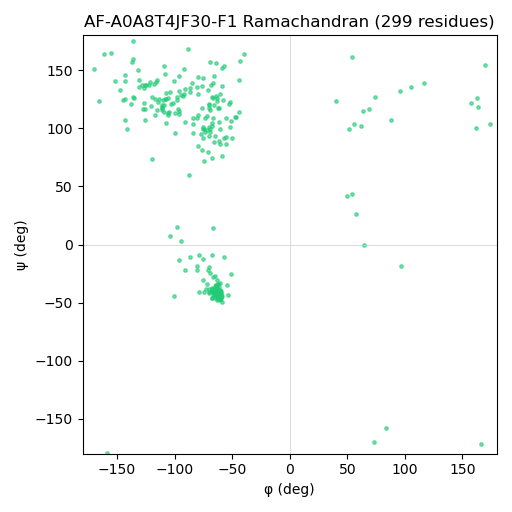 -1.259 1.00 62.22 122 GLU A N 1
ATOM 963 C CA . GLU A 1 122 ? 1.703 25.663 -1.549 1.00 62.22 122 GLU A CA 1
ATOM 964 C C . GLU A 1 122 ? 1.268 26.074 -2.975 1.00 62.22 122 GLU A C 1
ATOM 966 O O . GLU A 1 122 ? 1.640 27.134 -3.469 1.00 62.22 122 GLU A O 1
ATOM 971 N N . THR A 1 123 ? 0.513 25.230 -3.680 1.00 50.59 123 THR A N 1
ATOM 972 C CA . THR A 1 123 ? 0.038 25.485 -5.043 1.00 50.59 123 THR A CA 1
ATOM 973 C C . THR A 1 123 ? -1.484 25.535 -5.022 1.00 50.59 123 THR A C 1
ATOM 975 O O . THR A 1 123 ? -2.145 24.541 -4.737 1.00 50.59 123 THR A O 1
ATOM 978 N N . ASP A 1 124 ? -1.998 26.741 -5.252 1.00 46.88 124 ASP A N 1
ATOM 979 C CA . ASP A 1 124 ? -3.389 27.176 -5.143 1.00 46.88 124 ASP A CA 1
ATOM 980 C C . ASP A 1 124 ? -4.424 26.208 -5.752 1.00 46.88 124 ASP A C 1
ATOM 982 O O . ASP A 1 124 ? -4.461 26.013 -6.961 1.00 46.88 124 ASP A O 1
ATOM 986 N N . GLU A 1 125 ? -5.265 25.624 -4.892 1.00 48.25 125 GLU A N 1
ATOM 987 C CA . GLU A 1 125 ? -6.733 25.462 -4.987 1.00 48.25 125 GLU A CA 1
ATOM 988 C C . GLU A 1 125 ? -7.165 24.348 -4.014 1.00 48.25 125 GLU A C 1
ATOM 990 O O . GLU A 1 125 ? -7.024 23.151 -4.264 1.00 48.25 125 GLU A O 1
ATOM 995 N N . VAL A 1 126 ? -7.680 24.750 -2.850 1.00 45.94 126 VAL A N 1
ATOM 996 C CA . VAL A 1 126 ? -8.153 23.836 -1.803 1.00 45.94 126 VAL A CA 1
ATOM 997 C C . VAL A 1 126 ? -9.504 23.249 -2.216 1.00 45.94 126 VAL A C 1
ATOM 999 O O . VAL A 1 126 ? -10.548 23.870 -2.020 1.00 45.94 126 VAL A O 1
ATOM 1002 N N . VAL A 1 127 ? -9.510 22.028 -2.749 1.00 51.53 127 VAL A N 1
ATOM 1003 C CA . VAL A 1 127 ? -10.737 21.228 -2.874 1.00 51.53 127 VAL A CA 1
ATOM 1004 C C . VAL A 1 127 ? -10.970 20.511 -1.543 1.00 51.53 127 VAL A C 1
ATOM 1006 O O . VAL A 1 127 ? -10.387 19.464 -1.265 1.00 51.53 127 VAL A O 1
ATOM 1009 N N . SER A 1 128 ? -11.802 21.099 -0.680 1.00 48.84 128 SER A N 1
ATOM 1010 C CA . SER A 1 128 ? -12.291 20.427 0.531 1.00 48.84 128 SER A CA 1
ATOM 1011 C C . SER A 1 128 ? -13.261 19.310 0.148 1.00 48.84 128 SER A C 1
ATOM 1013 O O . SER A 1 128 ? -14.433 19.561 -0.130 1.00 48.84 128 SER A O 1
ATOM 1015 N N . ASN A 1 129 ? -12.792 18.063 0.166 1.00 52.88 129 ASN A N 1
ATOM 1016 C CA . ASN A 1 129 ? -13.668 16.895 0.121 1.00 52.88 129 ASN A CA 1
ATOM 1017 C C . ASN A 1 129 ? -14.241 16.646 1.522 1.00 52.88 129 ASN A C 1
ATOM 1019 O O . ASN A 1 129 ? -13.710 15.854 2.303 1.00 52.88 129 ASN A O 1
ATOM 1023 N N . THR A 1 130 ? -15.337 17.327 1.859 1.00 46.28 130 THR A N 1
ATOM 1024 C CA . THR A 1 130 ? -16.124 17.003 3.055 1.00 46.28 130 THR A CA 1
ATOM 1025 C C . THR A 1 130 ? -16.817 15.659 2.833 1.00 46.28 130 THR A C 1
ATOM 1027 O O . THR A 1 130 ? -17.869 15.577 2.203 1.00 46.28 130 THR A O 1
ATOM 1030 N N . THR A 1 131 ? -16.214 14.581 3.332 1.00 51.44 131 THR A N 1
ATOM 1031 C CA . THR A 1 131 ? -16.870 13.270 3.378 1.00 51.44 131 THR A CA 1
ATOM 1032 C C . THR A 1 131 ? -17.882 13.299 4.519 1.00 51.44 131 THR A C 1
ATOM 1034 O O . THR A 1 131 ? -17.511 13.508 5.672 1.00 51.44 131 THR A O 1
ATOM 1037 N N . ALA A 1 132 ? -19.169 13.134 4.208 1.00 46.81 132 ALA A N 1
ATOM 1038 C CA . ALA A 1 132 ? -20.219 13.077 5.217 1.00 46.81 132 ALA A CA 1
ATOM 1039 C C . ALA A 1 132 ? -19.976 11.878 6.153 1.00 46.81 132 ALA A C 1
ATOM 1041 O O . ALA A 1 132 ? -19.979 10.728 5.717 1.00 46.81 132 ALA A O 1
ATOM 1042 N N . ASN A 1 133 ? -19.747 12.154 7.440 1.00 49.59 133 ASN A N 1
ATOM 1043 C CA . ASN A 1 133 ? -19.632 11.136 8.482 1.00 49.59 133 ASN A CA 1
ATOM 1044 C C . ASN A 1 133 ? -20.948 10.343 8.584 1.00 49.59 133 ASN A C 1
ATOM 1046 O O . ASN A 1 133 ? -21.905 10.809 9.207 1.00 49.59 133 ASN A O 1
ATOM 1050 N N . GLU A 1 134 ? -20.984 9.106 8.083 1.00 45.62 134 GLU A N 1
ATOM 1051 C CA . GLU A 1 134 ? -21.922 8.097 8.586 1.00 45.62 134 GLU A CA 1
ATOM 1052 C C . GLU A 1 134 ? -21.462 7.672 9.984 1.00 45.62 134 GLU A C 1
ATOM 1054 O O . GLU A 1 134 ? -20.808 6.651 10.201 1.00 45.62 134 GLU A O 1
ATOM 1059 N N . THR A 1 135 ? -21.796 8.508 10.967 1.00 42.19 135 THR A N 1
ATOM 1060 C CA . THR A 1 135 ? -21.655 8.152 12.376 1.00 42.19 135 THR A CA 1
ATOM 1061 C C . THR A 1 135 ? -22.703 7.086 12.665 1.00 42.19 135 THR A C 1
ATOM 1063 O O . THR A 1 135 ? -23.861 7.394 12.945 1.00 42.19 135 THR A O 1
ATOM 1066 N N . ASN A 1 136 ? -22.313 5.817 12.559 1.00 41.91 136 ASN A N 1
ATOM 1067 C CA . ASN A 1 136 ? -23.157 4.692 12.941 1.00 41.91 136 ASN A CA 1
ATOM 1068 C C . ASN A 1 136 ? -23.196 4.609 14.479 1.00 41.91 136 ASN A C 1
ATOM 1070 O O . ASN A 1 136 ? -22.551 3.772 15.117 1.00 41.91 136 ASN A O 1
ATOM 1074 N N . THR A 1 137 ? -23.895 5.573 15.080 1.00 35.34 137 THR A N 1
ATOM 1075 C CA . THR A 1 137 ? -24.221 5.614 16.501 1.00 35.34 137 THR A CA 1
ATOM 1076 C C . THR A 1 137 ? -25.314 4.582 16.737 1.00 35.34 137 THR A C 1
ATOM 1078 O O . THR A 1 137 ? -26.491 4.851 16.507 1.00 35.34 137 THR A O 1
ATOM 1081 N N . ASN A 1 138 ? -24.945 3.398 17.222 1.00 38.19 138 ASN A N 1
ATOM 1082 C CA . ASN A 1 138 ? -25.910 2.511 17.868 1.00 38.19 138 ASN A CA 1
ATOM 1083 C C . ASN A 1 138 ? -26.384 3.183 19.167 1.00 38.19 138 ASN A C 1
ATOM 1085 O O . ASN A 1 138 ? -25.795 2.986 20.228 1.00 38.19 138 ASN A O 1
ATOM 1089 N N . ASN A 1 139 ? -27.430 4.004 19.053 1.00 37.28 139 ASN A N 1
ATOM 1090 C CA . ASN A 1 139 ? -28.181 4.581 20.161 1.00 37.28 139 ASN A CA 1
ATOM 1091 C C . ASN A 1 139 ? -29.546 3.880 20.219 1.00 37.28 139 ASN A C 1
ATOM 1093 O O . ASN A 1 139 ? -30.424 4.136 19.395 1.00 37.28 139 ASN A O 1
ATOM 1097 N N . THR A 1 140 ? -29.731 2.982 21.184 1.00 36.44 140 THR A N 1
ATOM 1098 C CA . THR A 1 140 ? -31.045 2.411 21.498 1.00 36.44 140 THR A CA 1
ATOM 1099 C C . THR A 1 140 ? -31.765 3.382 22.432 1.00 36.44 140 THR A C 1
ATOM 1101 O O . THR A 1 140 ? -31.432 3.479 23.612 1.00 36.44 140 THR A O 1
ATOM 1104 N N . ASN A 1 141 ? -32.726 4.132 21.888 1.00 43.34 141 ASN A N 1
ATOM 1105 C CA . ASN A 1 141 ? -33.604 5.026 22.640 1.00 43.34 141 ASN A CA 1
ATOM 1106 C C . ASN A 1 141 ? -34.686 4.244 23.398 1.00 43.34 141 ASN A C 1
ATOM 1108 O O . ASN A 1 141 ? -35.349 3.369 22.842 1.00 43.34 141 ASN A O 1
ATOM 1112 N N . ALA A 1 142 ? -34.902 4.652 24.647 1.00 51.69 142 ALA A N 1
ATOM 1113 C CA . ALA A 1 142 ? -36.144 4.479 25.392 1.00 51.69 142 ALA A CA 1
ATOM 1114 C C . ALA A 1 142 ? -37.102 5.671 25.146 1.00 51.69 142 ALA A C 1
ATOM 1116 O O . ALA A 1 142 ? -36.656 6.725 24.692 1.00 51.69 142 ALA A O 1
ATOM 1117 N N . SER A 1 143 ? -38.371 5.510 25.578 1.00 45.41 143 SER A N 1
ATOM 1118 C CA . SER A 1 143 ? -39.486 6.495 25.676 1.00 45.41 143 SER A CA 1
ATOM 1119 C C . SER A 1 143 ? -40.448 6.503 24.472 1.00 45.41 143 SER A C 1
ATOM 1121 O O . SER A 1 143 ? -39.985 6.554 23.342 1.00 45.41 143 SER A O 1
ATOM 1123 N N . ALA A 1 144 ? -41.787 6.477 24.553 1.00 40.19 144 ALA A N 1
ATOM 1124 C CA . ALA A 1 144 ? -42.854 6.439 25.576 1.00 40.19 144 ALA A CA 1
ATOM 1125 C C . ALA A 1 144 ? -44.133 5.942 24.833 1.00 40.19 144 ALA A C 1
ATOM 1127 O O . ALA A 1 144 ? -44.165 5.997 23.609 1.00 40.19 144 ALA A O 1
ATOM 1128 N N . GLY A 1 145 ? -45.251 5.476 25.392 1.00 35.41 145 GLY A N 1
ATOM 1129 C CA . GLY A 1 145 ? -45.783 5.285 26.738 1.00 35.41 145 GLY A CA 1
ATOM 1130 C C . GLY A 1 145 ? -47.276 4.925 26.592 1.00 35.41 145 GLY A C 1
ATOM 1131 O O . GLY A 1 145 ? -47.872 5.311 25.593 1.00 35.41 145 GLY A O 1
ATOM 1132 N N . ILE A 1 146 ? -47.888 4.214 27.551 1.00 37.78 146 ILE A N 1
ATOM 1133 C CA . ILE A 1 146 ? -49.343 4.266 27.810 1.00 37.78 146 ILE A CA 1
ATOM 1134 C C . ILE A 1 146 ? -49.598 4.053 29.314 1.00 37.78 146 ILE A C 1
ATOM 1136 O O . ILE A 1 146 ? -49.026 3.178 29.957 1.00 37.78 146 ILE A O 1
ATOM 1140 N N . THR A 1 147 ? -50.451 4.928 29.828 1.00 39.53 147 THR A N 1
ATOM 1141 C CA . THR A 1 147 ? -50.996 5.167 31.169 1.00 39.53 147 THR A CA 1
ATOM 1142 C C . THR A 1 147 ? -51.890 4.032 31.708 1.00 39.53 147 THR A C 1
ATOM 1144 O O . THR A 1 147 ? -52.681 3.504 30.935 1.00 39.53 147 THR A O 1
ATOM 1147 N N . ALA A 1 148 ? -51.863 3.751 33.027 1.00 37.94 148 ALA A N 1
ATOM 1148 C CA . ALA A 1 148 ? -53.025 3.818 33.952 1.00 37.94 148 ALA A CA 1
ATOM 1149 C C . ALA A 1 148 ? -52.840 3.062 35.301 1.00 37.94 148 ALA A C 1
ATOM 1151 O O . ALA A 1 148 ? -52.651 1.854 35.323 1.00 37.94 148 ALA A O 1
ATOM 1152 N N . ALA A 1 149 ? -53.061 3.820 36.388 1.00 40.34 149 ALA A N 1
ATOM 1153 C CA . ALA A 1 149 ? -53.800 3.508 37.629 1.00 40.34 149 ALA A CA 1
ATOM 1154 C C . ALA A 1 149 ? -53.261 2.563 38.741 1.00 40.34 149 ALA A C 1
ATOM 1156 O O . ALA A 1 149 ? -53.059 1.374 38.528 1.00 40.34 149 ALA A O 1
ATOM 1157 N N . ALA A 1 150 ? -53.273 3.143 39.964 1.00 39.91 150 ALA A N 1
ATOM 1158 C CA . ALA A 1 150 ? -53.457 2.599 41.333 1.00 39.91 150 ALA A CA 1
ATOM 1159 C C . ALA A 1 150 ? -52.219 2.774 42.240 1.00 39.91 150 ALA A C 1
ATOM 1161 O O . ALA A 1 150 ? -51.113 2.534 41.783 1.00 39.91 150 ALA A O 1
ATOM 1162 N N . THR A 1 151 ? -52.248 3.132 43.529 1.00 35.25 151 THR A N 1
ATOM 1163 C CA . THR A 1 151 ? -53.208 3.665 44.520 1.00 35.25 151 THR A CA 1
ATOM 1164 C C . THR A 1 151 ? -52.343 4.047 45.745 1.00 35.25 151 THR A C 1
ATOM 1166 O O . THR A 1 151 ? -51.276 3.475 45.951 1.00 35.25 151 THR A O 1
ATOM 1169 N N . SER A 1 152 ? -52.784 5.040 46.515 1.00 43.78 152 SER A N 1
ATOM 1170 C CA . SER A 1 152 ? -52.178 5.646 47.714 1.00 43.78 152 SER A CA 1
ATOM 1171 C C . SER A 1 152 ? -51.864 4.715 48.902 1.00 43.78 152 SER A C 1
ATOM 1173 O O . SER A 1 152 ? -52.607 3.769 49.115 1.00 43.78 152 SER A O 1
ATOM 1175 N N . GLU A 1 153 ? -50.865 5.094 49.727 1.00 37.38 153 GLU A N 1
ATOM 1176 C CA . GLU A 1 153 ? -50.782 5.026 51.220 1.00 37.38 153 GLU A CA 1
ATOM 1177 C C . GLU A 1 153 ? -49.353 5.461 51.655 1.00 37.38 153 GLU A C 1
ATOM 1179 O O . GLU A 1 153 ? -48.371 4.850 51.257 1.00 37.38 153 GLU A O 1
ATOM 1184 N N . ASN A 1 154 ? -49.095 6.666 52.180 1.00 41.47 154 ASN A N 1
ATOM 1185 C CA . ASN A 1 154 ? -49.265 7.195 53.548 1.00 41.47 154 ASN A CA 1
ATOM 1186 C C . ASN A 1 154 ? -48.562 6.420 54.694 1.00 41.47 154 ASN A C 1
ATOM 1188 O O . ASN A 1 154 ? -49.104 5.426 55.157 1.00 41.47 154 ASN A O 1
ATOM 1192 N N . ASN A 1 155 ? -47.433 6.935 55.221 1.00 37.34 155 ASN A N 1
ATOM 1193 C CA . ASN A 1 155 ? -47.252 7.361 56.633 1.00 37.34 155 ASN A CA 1
ATOM 1194 C C . ASN A 1 155 ? -45.770 7.541 57.058 1.00 37.34 155 ASN A C 1
ATOM 1196 O O . ASN A 1 155 ? -44.984 6.605 57.091 1.00 37.34 155 ASN A O 1
ATOM 1200 N N . ASN A 1 156 ? -45.444 8.780 57.434 1.00 36.84 156 ASN A N 1
ATOM 1201 C CA . ASN A 1 156 ? -44.878 9.241 58.712 1.00 36.84 156 ASN A CA 1
ATOM 1202 C C . ASN A 1 156 ? -43.771 8.457 59.485 1.00 36.84 156 ASN A C 1
ATOM 1204 O O . ASN A 1 156 ? -44.018 7.396 60.042 1.00 36.84 156 ASN A O 1
ATOM 1208 N N . SER A 1 157 ? -42.659 9.178 59.723 1.00 39.25 157 SER A N 1
ATOM 1209 C CA . SER A 1 157 ? -41.905 9.338 60.994 1.00 39.25 157 SER A CA 1
ATOM 1210 C C . SER A 1 157 ? -41.119 8.168 61.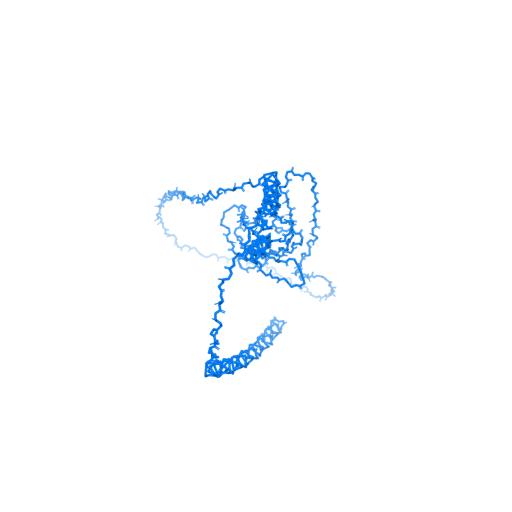620 1.00 39.25 157 SER A C 1
ATOM 1212 O O . SER A 1 157 ? -41.702 7.222 62.132 1.00 39.25 157 SER A O 1
ATOM 1214 N N . THR A 1 158 ? -39.785 8.309 61.723 1.00 33.09 158 THR A N 1
ATOM 1215 C CA . THR A 1 158 ? -38.993 8.499 62.976 1.00 33.09 158 THR A CA 1
ATOM 1216 C C . THR A 1 158 ? -37.517 8.072 62.819 1.00 33.09 158 THR A C 1
ATOM 1218 O O . THR A 1 158 ? -37.198 6.923 62.540 1.00 33.09 158 THR A O 1
ATOM 1221 N N . THR A 1 159 ? -36.598 9.013 63.060 1.00 38.03 159 THR A N 1
ATOM 1222 C CA . THR A 1 159 ? -35.244 8.808 63.634 1.00 38.03 159 THR A CA 1
ATOM 1223 C C . THR A 1 159 ? -35.344 8.148 65.022 1.00 38.03 159 THR A C 1
ATOM 1225 O O . THR A 1 159 ? -36.333 8.452 65.696 1.00 38.03 159 THR A O 1
ATOM 1228 N N . PRO A 1 160 ? -34.360 7.356 65.532 1.00 51.91 160 PRO A N 1
ATOM 1229 C CA . PRO A 1 160 ? -33.053 7.917 65.935 1.00 51.91 160 PRO A CA 1
ATOM 1230 C C . PRO A 1 160 ? -31.820 6.963 66.034 1.00 51.91 160 PRO A C 1
ATOM 1232 O O . PRO A 1 160 ? -31.899 5.746 65.906 1.00 51.91 160 PRO A O 1
ATOM 1235 N N . THR A 1 161 ? -30.695 7.591 66.416 1.00 34.31 161 THR A N 1
ATOM 1236 C CA . THR A 1 161 ? -29.562 7.118 67.258 1.00 34.31 161 THR A CA 1
ATOM 1237 C C . THR A 1 161 ? -28.345 6.376 66.677 1.00 34.31 161 THR A C 1
ATOM 1239 O O . THR A 1 161 ? -28.345 5.181 66.410 1.00 34.31 161 THR A O 1
ATOM 1242 N N . THR A 1 162 ? -27.252 7.147 66.662 1.00 37.12 162 THR A N 1
ATOM 1243 C CA . THR A 1 162 ? -25.821 6.849 66.865 1.00 37.12 162 THR A CA 1
ATOM 1244 C C . THR A 1 162 ? -25.532 5.898 68.045 1.00 37.12 162 THR A C 1
ATOM 1246 O O . THR A 1 162 ? -26.290 5.890 69.017 1.00 37.12 162 THR A O 1
ATOM 1249 N N . PRO A 1 163 ? -24.367 5.215 68.049 1.00 50.34 163 PRO A N 1
ATOM 1250 C CA . PRO A 1 163 ? -23.366 5.561 69.064 1.00 50.34 163 PRO A CA 1
ATOM 1251 C C . PRO A 1 163 ? -21.911 5.672 68.554 1.00 50.34 163 PRO A C 1
ATOM 1253 O O . PRO A 1 163 ? -21.519 5.201 67.493 1.00 50.34 163 PRO A O 1
ATOM 1256 N N . THR A 1 164 ? -21.168 6.383 69.390 1.00 36.91 164 THR A N 1
ATOM 1257 C CA . THR A 1 164 ? -19.844 7.023 69.359 1.00 36.91 164 THR A CA 1
ATOM 1258 C C . THR A 1 164 ? -18.611 6.113 69.578 1.00 36.91 164 THR A C 1
ATOM 1260 O O . THR A 1 164 ? -18.670 5.264 70.458 1.00 36.91 164 THR A O 1
ATOM 1263 N N . THR A 1 165 ? -17.508 6.434 68.858 1.00 40.22 165 THR A N 1
ATOM 1264 C CA . THR A 1 165 ? -16.040 6.505 69.214 1.00 40.22 165 THR A CA 1
ATOM 1265 C C . THR A 1 165 ? -15.303 5.293 69.857 1.00 40.22 165 THR A C 1
ATOM 1267 O O . THR A 1 165 ? -15.983 4.415 70.373 1.00 40.22 165 THR A O 1
ATOM 1270 N N . PRO A 1 166 ? -13.935 5.167 69.851 1.00 52.91 166 PRO A N 1
ATOM 1271 C CA . PRO A 1 166 ? -12.846 6.180 69.929 1.00 52.91 166 PRO A CA 1
ATOM 1272 C C . PRO A 1 166 ? -11.812 6.129 68.768 1.00 52.91 166 PRO A C 1
ATOM 1274 O O . PRO A 1 166 ? -11.487 5.072 68.248 1.00 52.91 166 PRO A O 1
ATOM 1277 N N . ASN A 1 167 ? -11.376 7.255 68.197 1.00 38.16 167 ASN A N 1
ATOM 1278 C CA . ASN A 1 167 ? -10.235 8.099 68.598 1.00 38.16 167 ASN A CA 1
ATOM 1279 C C . ASN A 1 167 ? -8.891 7.355 68.784 1.00 38.16 167 ASN A C 1
ATOM 1281 O O . ASN A 1 167 ? -8.625 6.807 69.851 1.00 38.16 167 ASN A O 1
ATOM 1285 N N . ALA A 1 168 ? -8.020 7.428 67.770 1.00 38.31 168 ALA A N 1
ATOM 1286 C CA . ALA A 1 168 ? -6.579 7.228 67.904 1.00 38.31 168 ALA A CA 1
ATOM 1287 C C . ALA A 1 168 ? -5.839 8.302 67.091 1.00 38.31 168 ALA A C 1
ATOM 1289 O O . ALA A 1 168 ? -6.126 8.548 65.921 1.00 38.31 168 ALA A O 1
ATOM 1290 N N . THR A 1 169 ? -4.934 8.967 67.793 1.00 35.09 169 THR A N 1
ATOM 1291 C CA . THR A 1 169 ? -4.237 10.206 67.463 1.00 35.09 169 THR A CA 1
ATOM 1292 C C . THR A 1 169 ? -2.910 9.923 66.750 1.00 35.09 169 THR A C 1
ATOM 1294 O O . THR A 1 169 ? -2.250 8.932 67.052 1.00 35.09 169 THR A O 1
ATOM 1297 N N . THR A 1 170 ? -2.496 10.877 65.904 1.00 34.78 170 THR A N 1
ATOM 1298 C CA . THR A 1 170 ? -1.111 11.221 65.497 1.00 34.78 170 THR A CA 1
ATOM 1299 C C . THR A 1 170 ? -0.273 10.192 64.729 1.00 34.78 170 THR A C 1
ATOM 1301 O O . THR A 1 170 ? 0.214 9.219 65.289 1.00 34.78 170 THR A O 1
ATOM 1304 N N . ASN A 1 171 ? 0.063 10.518 63.476 1.00 36.84 171 ASN A N 1
ATOM 1305 C CA . ASN A 1 171 ? 1.367 11.125 63.179 1.00 36.84 171 ASN A CA 1
ATOM 1306 C C . ASN A 1 171 ? 1.394 11.726 61.770 1.00 36.84 171 ASN A C 1
ATOM 1308 O O . ASN A 1 171 ? 1.137 11.066 60.768 1.00 36.84 171 ASN A O 1
ATOM 1312 N N . THR A 1 172 ? 1.717 13.012 61.749 1.00 44.19 172 THR A N 1
ATOM 1313 C CA . THR A 1 172 ? 2.148 13.819 60.615 1.00 44.19 172 THR A CA 1
ATOM 1314 C C . THR A 1 172 ? 3.435 13.224 60.050 1.00 44.19 172 THR A C 1
ATOM 1316 O O . THR A 1 172 ? 4.390 12.975 60.786 1.00 44.19 172 THR A O 1
ATOM 1319 N N . THR A 1 173 ? 3.489 12.995 58.745 1.00 38.91 173 THR A N 1
ATOM 1320 C CA . THR A 1 173 ? 4.759 12.873 58.029 1.00 38.91 173 THR A CA 1
ATOM 1321 C C . THR A 1 173 ? 4.562 13.556 56.692 1.00 38.91 173 THR A C 1
ATOM 1323 O O . THR A 1 173 ? 3.934 13.010 55.787 1.00 38.91 173 THR A O 1
ATOM 1326 N N . ASP A 1 174 ? 5.047 14.792 56.629 1.00 40.84 174 ASP A N 1
ATOM 1327 C CA . ASP A 1 174 ? 5.309 15.499 55.387 1.00 40.84 174 ASP A CA 1
ATOM 1328 C C . ASP A 1 174 ? 6.239 14.625 54.543 1.00 40.84 174 ASP A C 1
ATOM 1330 O O . ASP A 1 174 ? 7.404 14.410 54.882 1.00 40.84 174 ASP A O 1
ATOM 1334 N N . ILE A 1 175 ? 5.697 14.061 53.466 1.00 46.09 175 ILE A N 1
ATOM 1335 C CA . ILE A 1 175 ? 6.497 13.489 52.393 1.00 46.09 175 ILE A CA 1
ATOM 1336 C C . ILE A 1 175 ? 6.513 14.545 51.298 1.00 46.09 175 ILE A C 1
ATOM 1338 O O . ILE A 1 175 ? 5.590 14.640 50.489 1.00 46.09 175 ILE A O 1
ATOM 1342 N N . ASP A 1 176 ? 7.582 15.339 51.307 1.00 40.69 176 ASP A N 1
ATOM 1343 C CA . ASP A 1 176 ? 8.058 16.088 50.152 1.00 40.69 176 ASP A CA 1
ATOM 1344 C C . ASP A 1 176 ? 8.283 15.103 48.997 1.00 40.69 176 ASP A C 1
ATOM 1346 O O . ASP A 1 176 ? 9.339 14.481 48.848 1.00 40.69 176 ASP A O 1
ATOM 1350 N N . ALA A 1 177 ? 7.260 14.934 48.162 1.00 43.22 177 ALA A N 1
ATOM 1351 C CA . ALA A 1 177 ? 7.396 14.312 46.859 1.00 43.22 177 ALA A CA 1
ATOM 1352 C C . AL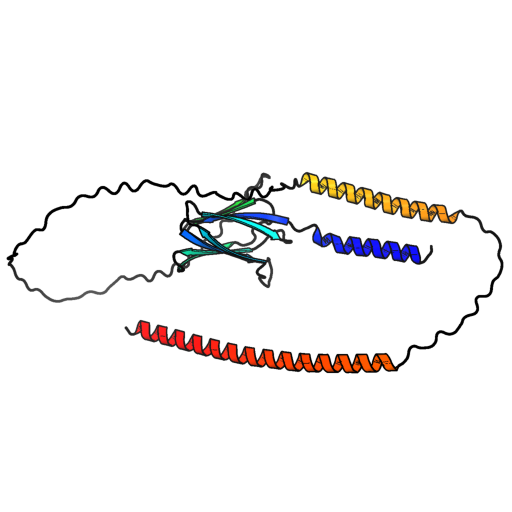A A 1 177 ? 8.041 15.340 45.925 1.00 43.22 177 ALA A C 1
ATOM 1354 O O . ALA A 1 177 ? 7.373 16.049 45.174 1.00 43.22 177 ALA A O 1
ATOM 1355 N N . ASN A 1 178 ? 9.367 15.428 46.024 1.00 41.47 178 ASN A N 1
ATOM 1356 C CA . ASN A 1 178 ? 10.229 16.132 45.092 1.00 41.47 178 ASN A CA 1
ATOM 1357 C C . ASN A 1 178 ? 9.905 15.656 43.666 1.00 41.47 178 ASN A C 1
ATOM 1359 O O . ASN A 1 178 ? 10.223 14.525 43.283 1.00 41.47 178 ASN A O 1
ATOM 1363 N N . ALA A 1 179 ? 9.222 16.521 42.916 1.00 47.19 179 ALA A N 1
ATOM 1364 C CA . ALA A 1 179 ? 8.865 16.343 41.522 1.00 47.19 179 ALA A CA 1
ATOM 1365 C C . ALA A 1 179 ? 10.145 16.230 40.686 1.00 47.19 179 ALA A C 1
ATOM 1367 O O . ALA A 1 179 ? 10.695 17.209 40.186 1.00 47.19 179 ALA A O 1
ATOM 1368 N N . SER A 1 180 ? 10.629 15.002 40.543 1.00 43.28 180 SER A N 1
ATOM 1369 C CA . SER A 1 180 ? 11.617 14.638 39.540 1.00 43.28 180 SER A CA 1
ATOM 1370 C C . SER A 1 180 ? 10.872 14.575 38.215 1.00 43.28 180 SER A C 1
ATOM 1372 O O . SER A 1 180 ? 10.250 13.578 37.865 1.00 43.28 180 SER A O 1
ATOM 1374 N N . ASN A 1 181 ? 10.882 15.717 37.536 1.00 44.97 181 ASN A N 1
ATOM 1375 C CA . ASN A 1 181 ? 10.529 15.888 36.140 1.00 44.97 181 ASN A CA 1
ATOM 1376 C C . ASN A 1 181 ? 11.249 14.796 35.323 1.00 44.97 181 ASN A C 1
ATOM 1378 O O . ASN A 1 181 ? 12.479 14.849 35.235 1.00 44.97 181 ASN A O 1
ATOM 1382 N N . PRO A 1 182 ? 10.560 13.784 34.758 1.00 44.91 182 PRO A N 1
ATOM 1383 C CA . PRO A 1 182 ? 11.190 12.952 33.756 1.00 44.91 182 PRO A CA 1
ATOM 1384 C C . PRO A 1 182 ? 11.302 13.834 32.519 1.00 44.91 182 PRO A C 1
ATOM 1386 O O . PRO A 1 182 ? 10.331 14.054 31.795 1.00 44.91 182 PRO A O 1
ATOM 1389 N N . GLU A 1 183 ? 12.493 14.390 32.337 1.00 42.62 183 GLU A N 1
ATOM 1390 C CA . GLU A 1 183 ? 12.978 14.918 31.075 1.00 42.62 183 GLU A CA 1
ATOM 1391 C C . GLU A 1 183 ? 12.871 13.773 30.064 1.00 42.62 183 GLU A C 1
ATOM 1393 O O . GLU A 1 183 ? 13.740 12.917 29.923 1.00 42.62 183 GLU A O 1
ATOM 1398 N N . SER A 1 184 ? 11.686 13.677 29.464 1.00 39.91 184 SER A N 1
ATOM 1399 C CA . SER A 1 184 ? 11.412 12.828 28.326 1.00 39.91 184 SER A CA 1
ATOM 1400 C C . SER A 1 184 ? 12.257 13.406 27.210 1.00 39.91 184 SER A C 1
ATOM 1402 O O . SER A 1 184 ? 11.826 14.342 26.536 1.00 39.91 184 SER A O 1
ATOM 1404 N N . GLU A 1 185 ? 13.464 12.863 27.051 1.00 40.94 185 GLU A N 1
ATOM 1405 C CA . GLU A 1 185 ? 14.222 12.915 25.810 1.00 40.94 185 GLU A CA 1
ATOM 1406 C C . GLU A 1 185 ? 13.280 12.448 24.701 1.00 40.94 185 GLU A C 1
ATOM 1408 O O . GLU A 1 185 ? 13.101 11.261 24.420 1.00 40.94 185 GLU A O 1
ATOM 1413 N N . ASN A 1 186 ? 12.602 13.425 24.109 1.00 41.59 186 ASN A N 1
ATOM 1414 C CA . ASN A 1 186 ? 11.975 13.302 22.822 1.00 41.59 186 ASN A CA 1
ATOM 1415 C C . ASN A 1 186 ? 13.142 12.996 21.893 1.00 41.59 186 ASN A C 1
ATOM 1417 O O . ASN A 1 186 ? 13.912 13.883 21.525 1.00 41.59 186 ASN A O 1
ATOM 1421 N N . VAL A 1 187 ? 13.316 11.716 21.570 1.00 41.78 187 VAL A N 1
ATOM 1422 C CA . VAL A 1 187 ? 14.149 11.291 20.453 1.00 41.78 187 VAL A CA 1
ATOM 1423 C C . VAL A 1 187 ? 13.414 11.770 19.201 1.00 41.78 187 VAL A C 1
ATOM 1425 O O . VAL A 1 187 ? 12.761 11.005 18.494 1.00 41.78 187 VAL A O 1
ATOM 1428 N N . GLU A 1 188 ? 13.479 13.081 18.958 1.00 42.03 188 GLU A N 1
ATOM 1429 C CA . GLU A 1 188 ? 13.307 13.684 17.651 1.00 42.03 188 GLU A CA 1
ATOM 1430 C C . GLU A 1 188 ? 14.421 13.094 16.797 1.00 42.03 188 GLU A C 1
ATOM 1432 O O . GLU A 1 188 ? 15.524 13.630 16.668 1.00 42.03 188 GLU A O 1
ATOM 1437 N N . GLY A 1 189 ? 14.138 11.929 16.221 1.00 40.00 189 GLY A N 1
ATOM 1438 C CA . GLY A 1 189 ? 14.818 11.500 15.023 1.00 40.00 189 GLY A CA 1
ATOM 1439 C C . GLY A 1 189 ? 14.579 12.591 13.991 1.00 40.00 189 GLY A C 1
ATOM 1440 O O . GLY A 1 189 ? 13.568 12.562 13.293 1.00 40.00 189 GLY A O 1
ATOM 1441 N N . LYS A 1 190 ? 15.497 13.565 13.917 1.00 36.66 190 LYS A N 1
ATOM 1442 C CA . LYS A 1 190 ? 15.669 14.471 12.781 1.00 36.66 190 LYS A CA 1
ATOM 1443 C C . LYS A 1 190 ? 15.971 13.604 11.560 1.00 36.66 190 LYS A C 1
ATOM 1445 O O . LYS A 1 190 ? 17.112 13.476 11.124 1.00 36.66 190 LYS A O 1
ATOM 1450 N N . LYS A 1 191 ? 14.939 12.964 11.015 1.00 45.34 191 LYS A N 1
ATOM 1451 C CA . LYS A 1 191 ? 14.940 12.494 9.642 1.00 45.34 191 LYS A CA 1
ATOM 1452 C C . LYS A 1 191 ? 14.954 13.761 8.804 1.00 45.34 191 LYS A C 1
ATOM 1454 O O . LYS A 1 191 ? 13.999 14.529 8.812 1.00 45.34 191 LYS A O 1
ATOM 1459 N N . SER A 1 192 ? 16.095 14.013 8.172 1.00 34.28 192 SER A N 1
ATOM 1460 C CA . SER A 1 192 ? 16.257 15.039 7.151 1.00 34.28 192 SER A CA 1
ATOM 1461 C C . SER A 1 192 ? 15.167 14.845 6.101 1.00 34.28 192 SER A C 1
ATOM 1463 O O . SER A 1 192 ? 15.278 13.955 5.262 1.00 34.28 192 SER A O 1
ATOM 1465 N N . ILE A 1 193 ? 14.114 15.656 6.172 1.00 40.09 193 ILE A N 1
ATOM 1466 C CA . ILE A 1 193 ? 13.057 15.709 5.169 1.00 40.09 193 ILE A CA 1
ATOM 1467 C C . ILE A 1 193 ? 13.711 16.326 3.935 1.00 40.09 193 ILE A C 1
ATOM 1469 O O . ILE A 1 193 ? 13.964 17.530 3.889 1.00 40.09 193 ILE A O 1
ATOM 1473 N N . ILE A 1 194 ? 14.097 15.489 2.974 1.00 43.97 194 ILE A N 1
ATOM 1474 C CA . ILE A 1 194 ? 14.581 15.967 1.681 1.00 43.97 194 ILE A CA 1
ATOM 1475 C C . ILE A 1 194 ? 13.340 16.470 0.949 1.00 43.97 194 ILE A C 1
ATOM 1477 O O . ILE A 1 194 ? 12.583 15.690 0.377 1.00 43.97 194 ILE A O 1
ATOM 1481 N N . THR A 1 195 ? 13.094 17.775 1.010 1.00 42.84 195 THR A N 1
ATOM 1482 C CA . THR A 1 195 ? 12.054 18.425 0.217 1.00 42.84 195 THR A CA 1
ATOM 1483 C C . THR A 1 195 ? 12.461 18.369 -1.255 1.00 42.84 195 THR A C 1
ATOM 1485 O O . THR A 1 195 ? 13.339 19.096 -1.726 1.00 42.84 195 THR A O 1
ATOM 1488 N N . PHE A 1 196 ? 11.861 17.437 -1.995 1.00 53.59 196 PHE A N 1
ATOM 1489 C CA . PHE A 1 196 ? 12.080 17.301 -3.429 1.00 53.59 196 PHE A CA 1
ATOM 1490 C C . PHE A 1 196 ? 11.329 18.407 -4.172 1.00 53.59 196 PHE A C 1
ATOM 1492 O O . PHE A 1 196 ? 10.125 18.336 -4.396 1.00 53.59 196 PHE A O 1
ATOM 1499 N N . ASN A 1 197 ? 12.061 19.440 -4.583 1.00 63.94 197 ASN A N 1
ATOM 1500 C CA . ASN A 1 197 ? 11.532 20.485 -5.452 1.00 63.94 197 ASN A CA 1
ATOM 1501 C C . ASN A 1 197 ? 11.120 19.877 -6.803 1.00 63.94 197 ASN A C 1
ATOM 1503 O O . ASN A 1 197 ? 11.971 19.404 -7.558 1.00 63.94 197 ASN A O 1
ATOM 1507 N N . ILE A 1 198 ? 9.833 19.946 -7.147 1.00 67.56 198 ILE A N 1
ATOM 1508 C CA . ILE A 1 198 ? 9.274 19.435 -8.417 1.00 67.56 198 ILE A CA 1
ATOM 1509 C C . ILE A 1 198 ? 10.004 20.034 -9.635 1.00 67.56 198 ILE A C 1
ATOM 1511 O O . ILE A 1 198 ? 10.281 19.343 -10.618 1.00 67.56 198 ILE A O 1
ATOM 1515 N N . ASN A 1 199 ? 10.430 21.297 -9.535 1.00 66.44 199 ASN A N 1
ATOM 1516 C CA . ASN A 1 199 ? 11.237 21.962 -10.560 1.00 66.44 199 ASN A CA 1
ATOM 1517 C C . ASN A 1 199 ? 12.587 21.261 -10.805 1.00 66.44 199 ASN A C 1
ATOM 1519 O O . ASN A 1 199 ? 13.057 21.210 -11.940 1.00 66.44 199 ASN A O 1
ATOM 1523 N N . LEU A 1 200 ? 13.197 20.669 -9.772 1.00 73.12 200 LEU A N 1
ATOM 1524 C CA . LEU A 1 200 ? 14.449 19.919 -9.895 1.00 73.12 200 LEU A CA 1
ATOM 1525 C C . LEU A 1 200 ? 14.234 18.601 -10.647 1.00 73.12 200 LEU A C 1
ATOM 1527 O O . LEU A 1 200 ? 15.062 18.232 -11.478 1.00 73.12 200 LEU A O 1
ATOM 1531 N N . ILE A 1 201 ? 13.110 17.919 -10.413 1.00 78.31 201 ILE A N 1
ATOM 1532 C CA . ILE A 1 201 ? 12.746 16.689 -11.132 1.00 78.31 201 ILE A CA 1
ATOM 1533 C C . ILE A 1 201 ? 12.550 16.973 -12.626 1.00 78.31 201 ILE A C 1
ATOM 1535 O O . ILE A 1 201 ? 13.116 16.259 -13.456 1.00 78.31 201 ILE A O 1
ATOM 1539 N N . LEU A 1 202 ? 11.844 18.053 -12.982 1.00 74.94 202 LEU A N 1
ATOM 1540 C CA . LEU A 1 202 ? 11.668 18.456 -14.385 1.00 74.94 202 LEU A CA 1
ATOM 1541 C C . LEU A 1 202 ? 13.002 18.786 -15.070 1.00 74.94 202 LEU A C 1
ATOM 1543 O O . LEU A 1 202 ? 13.252 18.323 -16.185 1.00 74.94 202 LEU A O 1
ATOM 1547 N N . ILE A 1 203 ? 13.886 19.533 -14.398 1.00 81.69 203 ILE A N 1
ATOM 1548 C CA . ILE A 1 203 ? 15.218 19.868 -14.930 1.00 81.69 203 ILE A CA 1
ATOM 1549 C C . ILE A 1 203 ? 16.060 18.600 -15.113 1.00 81.69 203 ILE A C 1
ATOM 1551 O O . ILE A 1 203 ? 16.703 18.425 -16.150 1.00 81.69 203 ILE A O 1
ATOM 1555 N N . THR A 1 204 ? 16.023 17.684 -14.143 1.00 80.00 204 THR A N 1
ATOM 1556 C CA . THR A 1 204 ? 16.787 16.430 -14.201 1.00 80.00 204 THR A CA 1
ATOM 1557 C C . THR A 1 204 ? 16.268 15.526 -15.323 1.00 80.00 204 THR A C 1
ATOM 1559 O O . THR A 1 204 ? 17.064 14.980 -16.089 1.00 80.00 204 THR A O 1
ATOM 1562 N N . GLY A 1 205 ? 14.945 15.439 -15.500 1.00 84.56 205 GLY A N 1
ATOM 1563 C CA . GLY A 1 205 ? 14.320 14.720 -16.613 1.00 84.56 205 GLY A CA 1
ATOM 1564 C C . GLY A 1 205 ? 14.714 15.283 -17.982 1.00 84.56 205 GLY A C 1
ATOM 1565 O O . GLY A 1 205 ? 15.066 14.520 -18.885 1.00 84.56 205 GLY A O 1
ATOM 1566 N N . LEU A 1 206 ? 14.744 16.613 -18.125 1.00 85.50 206 LEU A N 1
ATOM 1567 C CA . LEU A 1 206 ? 15.186 17.276 -19.356 1.00 85.50 206 LEU A CA 1
ATOM 1568 C C . LEU A 1 206 ? 16.660 16.965 -19.672 1.00 85.50 206 LEU A C 1
ATOM 1570 O O . LEU A 1 206 ? 16.996 16.677 -20.821 1.00 85.50 206 LEU A O 1
ATOM 1574 N N . ILE A 1 207 ? 17.538 16.974 -18.663 1.00 89.06 207 ILE A N 1
ATOM 1575 C CA . ILE A 1 207 ? 18.963 16.643 -18.831 1.00 89.06 207 ILE A CA 1
ATOM 1576 C C . ILE A 1 207 ? 19.128 15.199 -19.319 1.00 89.06 207 ILE A C 1
ATOM 1578 O O . ILE A 1 207 ? 19.872 14.957 -20.272 1.00 89.06 207 ILE A O 1
ATOM 1582 N N . VAL A 1 208 ? 18.406 14.245 -18.722 1.00 87.94 208 VAL A N 1
ATOM 1583 C CA . VAL A 1 208 ? 18.441 12.834 -19.143 1.00 87.94 208 VAL A CA 1
ATOM 1584 C C . VAL A 1 208 ? 17.963 12.679 -20.591 1.00 87.94 208 VAL A C 1
ATOM 1586 O O . VAL A 1 208 ? 18.604 11.971 -21.372 1.00 87.94 208 VAL A O 1
ATOM 1589 N N . LEU A 1 209 ? 16.899 13.389 -20.983 1.00 87.69 209 LEU A N 1
ATOM 1590 C CA . LEU A 1 209 ? 16.399 13.397 -22.361 1.00 87.69 209 LEU A CA 1
ATOM 1591 C C . LEU A 1 209 ? 17.461 13.913 -23.347 1.00 87.69 209 LEU A C 1
ATOM 1593 O O . LEU A 1 209 ? 17.709 13.286 -24.377 1.00 87.69 209 LEU A O 1
ATOM 1597 N N . VAL A 1 210 ? 18.127 15.027 -23.025 1.00 87.62 210 VAL A N 1
ATOM 1598 C CA . VAL A 1 210 ? 19.184 15.607 -23.872 1.00 87.62 210 VAL A CA 1
ATOM 1599 C C . VAL A 1 210 ? 20.365 14.643 -24.017 1.00 87.62 210 VAL A C 1
ATOM 1601 O O . VAL A 1 210 ? 20.849 14.432 -25.131 1.00 87.62 210 VAL A O 1
ATOM 1604 N N . VAL A 1 211 ? 20.798 14.000 -22.929 1.00 89.88 211 VAL A N 1
ATOM 1605 C CA . VAL A 1 211 ? 21.873 12.992 -22.967 1.00 89.88 211 VAL A CA 1
ATOM 1606 C C . VAL A 1 211 ? 21.479 11.800 -23.845 1.00 89.88 211 VAL A C 1
ATOM 1608 O O . VAL A 1 211 ? 22.290 11.350 -24.658 1.00 89.88 211 VAL A O 1
ATOM 1611 N N . LEU A 1 212 ? 20.231 11.329 -23.755 1.00 87.56 212 LEU A N 1
ATOM 1612 C CA . LEU A 1 212 ? 19.718 10.249 -24.603 1.00 87.56 212 LEU A CA 1
ATOM 1613 C C . LEU A 1 212 ? 19.781 10.624 -26.095 1.00 87.56 212 LEU A C 1
ATOM 1615 O O . LEU A 1 212 ? 20.258 9.834 -26.914 1.00 87.56 212 LEU A O 1
ATOM 1619 N N . VAL A 1 213 ? 19.364 11.846 -26.448 1.00 87.44 213 VAL A N 1
ATOM 1620 C CA . VAL A 1 213 ? 19.425 12.359 -27.828 1.00 87.44 213 VAL A CA 1
ATOM 1621 C C . VAL A 1 213 ? 20.871 12.431 -28.329 1.00 87.44 213 VAL A C 1
ATOM 1623 O O . VAL A 1 213 ? 21.145 12.016 -29.457 1.00 87.44 213 VAL A O 1
ATOM 1626 N N . ILE A 1 214 ? 21.814 12.877 -27.491 1.00 90.25 214 ILE A N 1
ATOM 1627 C CA . ILE A 1 214 ? 23.246 12.919 -27.834 1.00 90.25 214 ILE A CA 1
ATOM 1628 C C . ILE A 1 214 ? 23.793 11.506 -28.081 1.00 90.25 214 ILE A C 1
ATOM 1630 O O . ILE A 1 214 ? 24.517 11.297 -29.056 1.00 90.25 214 ILE A O 1
ATOM 1634 N N . ILE A 1 215 ? 23.430 10.520 -27.253 1.00 88.56 215 ILE A N 1
ATOM 1635 C CA . ILE A 1 215 ? 23.861 9.123 -27.432 1.00 88.56 215 ILE A CA 1
ATOM 1636 C C . ILE A 1 215 ? 23.330 8.560 -28.756 1.00 88.56 215 ILE A C 1
ATOM 1638 O O . ILE A 1 215 ? 24.101 7.984 -29.529 1.00 88.56 215 ILE A O 1
ATOM 1642 N N . ILE A 1 216 ? 22.044 8.769 -29.060 1.00 88.19 216 ILE A N 1
ATOM 1643 C CA . ILE A 1 216 ? 21.438 8.338 -30.331 1.00 88.19 216 ILE A CA 1
ATOM 1644 C C . ILE A 1 216 ? 22.155 9.004 -31.513 1.00 88.19 216 ILE A C 1
ATOM 1646 O O . ILE A 1 216 ? 22.526 8.326 -32.476 1.00 88.19 216 ILE A O 1
ATOM 1650 N N . PHE A 1 217 ? 22.420 10.310 -31.423 1.00 91.62 217 PHE A N 1
ATOM 1651 C CA . PHE A 1 217 ? 23.141 11.057 -32.452 1.00 91.62 217 PHE A CA 1
ATOM 1652 C C . PHE A 1 217 ? 24.570 10.530 -32.667 1.00 91.62 217 PHE A C 1
ATOM 1654 O O . PHE A 1 217 ? 24.987 10.330 -33.811 1.00 91.62 217 PHE A O 1
ATOM 1661 N N . LEU A 1 218 ? 25.310 10.228 -31.594 1.00 89.12 218 LEU A N 1
ATOM 1662 C CA . LEU A 1 218 ? 26.655 9.647 -31.678 1.00 89.12 218 LEU A CA 1
ATOM 1663 C C . LEU A 1 218 ? 26.647 8.251 -32.313 1.00 89.12 218 LEU A C 1
ATOM 1665 O O . LEU A 1 218 ? 27.519 7.960 -33.136 1.00 89.12 218 LEU A O 1
ATOM 1669 N N . ILE A 1 219 ? 25.658 7.407 -31.995 1.00 86.56 219 ILE A N 1
ATOM 1670 C CA . ILE A 1 219 ? 25.496 6.084 -32.622 1.00 86.56 219 ILE A CA 1
ATOM 1671 C C . ILE A 1 219 ? 25.258 6.237 -34.129 1.00 86.56 219 ILE A C 1
ATOM 1673 O O . ILE A 1 219 ? 25.914 5.560 -34.926 1.00 86.56 219 ILE A O 1
ATOM 1677 N N . ILE A 1 220 ? 24.374 7.157 -34.534 1.00 86.69 220 ILE A N 1
ATOM 1678 C CA . ILE A 1 220 ? 24.112 7.454 -35.949 1.00 86.69 220 ILE A CA 1
ATOM 1679 C C . ILE A 1 220 ? 25.405 7.914 -36.638 1.00 86.69 220 ILE A C 1
ATOM 1681 O O . ILE A 1 220 ? 25.786 7.353 -37.668 1.00 86.69 220 ILE A O 1
ATOM 1685 N N . LEU A 1 221 ? 26.132 8.869 -36.049 1.00 88.19 221 LEU A N 1
ATOM 1686 C CA . LEU A 1 221 ? 27.377 9.407 -36.608 1.00 88.19 221 LEU A CA 1
ATOM 1687 C C . LEU A 1 221 ? 28.448 8.315 -36.781 1.00 88.19 221 LEU A C 1
ATOM 1689 O O . LEU A 1 221 ? 29.122 8.259 -37.816 1.00 88.19 221 LEU A O 1
ATOM 1693 N N . LEU A 1 222 ? 28.568 7.400 -35.815 1.00 84.00 222 LEU A N 1
ATOM 1694 C CA . LEU A 1 222 ? 29.509 6.277 -35.862 1.00 84.00 222 LEU A CA 1
ATOM 1695 C C . LEU A 1 222 ? 29.148 5.284 -36.984 1.00 84.00 222 LEU A C 1
ATOM 1697 O O . LEU A 1 222 ? 30.025 4.858 -37.744 1.00 84.00 222 LEU A O 1
ATOM 1701 N N . VAL A 1 223 ? 27.856 4.988 -37.166 1.00 83.00 223 VAL A N 1
ATOM 1702 C CA . VAL A 1 223 ? 27.359 4.144 -38.269 1.00 83.00 223 VAL A CA 1
ATOM 1703 C C . VAL A 1 223 ? 27.608 4.793 -39.635 1.00 83.00 223 VAL A C 1
ATOM 1705 O O . VAL A 1 223 ? 28.034 4.100 -40.566 1.00 83.00 223 VAL A O 1
ATOM 1708 N N . TYR A 1 224 ? 27.394 6.106 -39.768 1.00 82.38 224 TYR A N 1
ATOM 1709 C CA . TYR A 1 224 ? 27.656 6.831 -41.017 1.00 82.38 224 TYR A CA 1
ATOM 1710 C C . TYR A 1 224 ? 29.150 6.875 -41.361 1.00 82.38 224 TYR A C 1
ATOM 1712 O O . TYR A 1 224 ? 29.516 6.630 -42.513 1.00 82.38 224 TYR A O 1
ATOM 1720 N N . ARG A 1 225 ? 30.035 7.086 -40.375 1.00 78.56 225 ARG A N 1
ATOM 1721 C CA . ARG A 1 225 ? 31.495 7.069 -40.594 1.00 78.56 225 ARG A CA 1
ATOM 1722 C C . ARG A 1 225 ? 32.026 5.708 -41.047 1.00 78.56 225 ARG A C 1
ATOM 1724 O O . ARG A 1 225 ? 32.999 5.657 -41.799 1.00 78.56 225 ARG A O 1
ATOM 1731 N N . SER A 1 226 ? 31.395 4.606 -40.640 1.00 65.94 226 SER A N 1
ATOM 1732 C CA . SER A 1 226 ? 31.863 3.260 -40.991 1.00 65.94 226 SER A CA 1
ATOM 1733 C C . SER A 1 226 ? 31.686 2.907 -42.475 1.00 65.94 226 SER A C 1
ATOM 1735 O O . SER A 1 226 ? 32.356 1.987 -42.945 1.00 65.94 226 SER A O 1
ATOM 1737 N N . LYS A 1 227 ? 30.824 3.605 -43.228 1.00 63.00 227 LYS A N 1
ATOM 1738 C CA . LYS A 1 227 ? 30.545 3.275 -44.639 1.00 63.00 227 LYS A CA 1
ATOM 1739 C C . LYS A 1 227 ? 31.615 3.751 -45.632 1.00 63.00 227 LYS A C 1
ATOM 1741 O O . LYS A 1 227 ? 31.591 3.308 -46.775 1.00 63.00 227 LYS A O 1
ATOM 1746 N N . ASN A 1 228 ? 32.584 4.563 -45.199 1.00 62.22 228 ASN A N 1
ATOM 1747 C CA . ASN A 1 228 ? 33.592 5.144 -46.097 1.00 62.22 228 ASN A CA 1
ATOM 1748 C C . ASN A 1 228 ? 34.979 4.483 -46.018 1.00 62.22 228 ASN A C 1
ATOM 1750 O O . ASN A 1 228 ? 35.912 4.968 -46.655 1.00 62.22 228 ASN A O 1
ATOM 1754 N N . LYS A 1 229 ? 35.152 3.372 -45.284 1.00 59.09 229 LYS A N 1
ATOM 1755 C CA . LYS A 1 229 ? 36.404 2.601 -45.366 1.00 59.09 229 LYS A CA 1
ATOM 1756 C C . LYS A 1 229 ? 36.352 1.647 -46.560 1.00 59.09 229 LYS A C 1
ATOM 1758 O O . LYS A 1 229 ? 35.591 0.686 -46.600 1.00 59.09 229 LYS A O 1
ATOM 1763 N N . SER A 1 230 ? 37.154 2.022 -47.545 1.00 50.97 230 SER A N 1
ATOM 1764 C CA . SER A 1 230 ? 37.374 1.441 -48.860 1.00 50.97 230 SER A CA 1
ATOM 1765 C C . SER A 1 230 ? 37.515 -0.081 -48.891 1.00 50.97 230 SER A C 1
ATOM 1767 O O . SER A 1 230 ? 38.215 -0.687 -48.084 1.00 50.97 230 SER A O 1
ATOM 1769 N N . LYS A 1 231 ? 36.927 -0.648 -49.946 1.00 52.22 231 LYS A N 1
ATOM 1770 C CA . LYS A 1 231 ? 37.210 -1.961 -50.527 1.00 52.22 231 LYS A CA 1
ATOM 1771 C C . LYS A 1 231 ? 38.727 -2.165 -50.686 1.00 52.22 231 LYS A C 1
ATOM 1773 O O . LYS A 1 231 ? 39.335 -1.539 -51.547 1.00 52.22 231 LYS A O 1
ATOM 1778 N N . GLY A 1 232 ? 39.317 -3.045 -49.883 1.00 58.81 232 GLY A N 1
ATOM 1779 C CA . GLY A 1 232 ? 40.581 -3.716 -50.199 1.00 58.81 232 GLY A CA 1
ATOM 1780 C C . GLY A 1 232 ? 40.283 -5.133 -50.714 1.00 58.81 232 GLY A C 1
ATOM 1781 O O . GLY A 1 232 ? 39.337 -5.748 -50.215 1.00 58.81 232 GLY A O 1
ATOM 1782 N N . PRO A 1 233 ? 41.006 -5.646 -51.725 1.00 59.78 233 PRO A N 1
ATOM 1783 C CA . PRO A 1 233 ? 40.732 -6.954 -52.310 1.00 59.78 233 PRO A CA 1
ATOM 1784 C C . PRO A 1 233 ? 41.202 -8.117 -51.414 1.00 59.78 233 PRO A C 1
ATOM 1786 O O . PRO A 1 233 ? 42.231 -8.043 -50.751 1.00 59.78 233 PRO A O 1
ATOM 1789 N N . ASN A 1 234 ? 40.390 -9.178 -51.443 1.00 54.22 234 ASN A N 1
ATOM 1790 C CA . ASN A 1 234 ? 40.552 -10.559 -50.944 1.00 54.22 234 ASN A CA 1
ATOM 1791 C C . ASN A 1 234 ? 41.968 -11.170 -51.163 1.00 54.22 234 ASN A C 1
ATOM 1793 O O . ASN A 1 234 ? 42.644 -10.693 -52.075 1.00 54.22 234 ASN A O 1
ATOM 1797 N N . PRO A 1 235 ? 42.390 -12.282 -50.487 1.00 59.59 235 PRO A N 1
ATOM 1798 C CA . PRO A 1 235 ? 41.582 -13.516 -50.421 1.00 59.59 235 PRO A CA 1
ATOM 1799 C C . PRO A 1 235 ? 41.766 -14.508 -49.235 1.00 59.59 235 PRO A C 1
ATOM 1801 O O . PRO A 1 235 ? 42.778 -14.562 -48.551 1.00 59.59 235 PRO A O 1
ATOM 1804 N N . SER A 1 236 ? 40.773 -15.404 -49.131 1.00 56.81 236 SER A N 1
ATOM 1805 C CA . SER A 1 236 ? 40.901 -16.853 -48.878 1.00 56.81 236 SER A CA 1
ATOM 1806 C C . SER A 1 236 ? 41.543 -17.351 -47.571 1.00 56.81 236 SER A C 1
ATOM 1808 O O . SER A 1 236 ? 42.745 -17.586 -47.495 1.00 56.81 236 SER A O 1
ATOM 1810 N N . SER A 1 237 ? 40.701 -17.774 -46.620 1.00 49.19 237 SER A N 1
ATOM 1811 C CA . SER A 1 237 ? 40.979 -19.015 -45.883 1.00 49.19 237 SER A CA 1
ATOM 1812 C C . SER A 1 237 ? 39.686 -19.784 -45.589 1.00 49.19 237 SER A C 1
ATOM 1814 O O . SER A 1 237 ? 38.704 -19.257 -45.069 1.00 49.19 237 SER A O 1
ATOM 1816 N N . SER A 1 238 ? 39.675 -21.045 -46.009 1.00 54.31 238 SER A N 1
ATOM 1817 C CA . SER A 1 238 ? 38.587 -22.005 -45.858 1.00 54.31 238 SER A CA 1
ATOM 1818 C C . SER A 1 238 ? 38.459 -22.457 -44.400 1.00 54.31 238 SER A C 1
ATOM 1820 O O . SER A 1 238 ? 39.308 -23.200 -43.898 1.00 54.31 238 SER A O 1
ATOM 1822 N N . ILE A 1 239 ? 37.385 -22.049 -43.727 1.00 52.16 239 ILE A N 1
ATOM 1823 C CA . ILE A 1 239 ? 37.041 -22.530 -42.386 1.00 52.16 239 ILE A CA 1
ATOM 1824 C C . ILE A 1 239 ? 36.381 -23.909 -42.520 1.00 52.16 239 ILE A C 1
ATOM 1826 O O . ILE A 1 239 ? 35.274 -24.042 -43.039 1.00 52.16 239 ILE A O 1
ATOM 1830 N N . LYS A 1 240 ? 37.084 -24.946 -42.052 1.00 50.78 240 LYS A N 1
ATOM 1831 C CA . LYS A 1 240 ? 36.573 -26.317 -41.933 1.00 50.78 240 LYS A CA 1
ATOM 1832 C C . LYS A 1 240 ? 35.513 -26.376 -40.828 1.00 50.78 240 LYS A C 1
ATOM 1834 O O . LYS A 1 240 ? 35.830 -26.183 -39.655 1.00 50.78 240 LYS A O 1
ATOM 1839 N N . PHE A 1 241 ? 34.274 -26.687 -41.198 1.00 46.88 241 PHE A N 1
ATOM 1840 C CA . PHE A 1 241 ? 33.217 -27.059 -40.260 1.00 46.88 241 PHE A CA 1
ATOM 1841 C C . PHE A 1 241 ? 33.572 -28.389 -39.582 1.00 46.88 241 PHE A C 1
ATOM 1843 O O . PHE A 1 241 ? 33.730 -29.409 -40.250 1.00 46.88 241 PHE A O 1
ATOM 1850 N N . ARG A 1 242 ? 33.689 -28.385 -38.250 1.00 51.53 242 ARG A N 1
ATOM 1851 C CA . ARG A 1 242 ? 33.590 -29.605 -37.439 1.00 51.53 242 ARG A CA 1
ATOM 1852 C C . ARG A 1 242 ? 32.128 -29.760 -37.000 1.00 51.53 242 ARG A C 1
ATOM 1854 O O . ARG A 1 242 ? 31.585 -28.793 -36.461 1.00 51.53 242 ARG A O 1
ATOM 1861 N N . PRO A 1 243 ? 31.487 -30.920 -37.218 1.00 50.66 243 PRO A N 1
ATOM 1862 C CA . PRO A 1 243 ? 30.132 -31.165 -36.738 1.00 50.66 243 PRO A CA 1
ATOM 1863 C C . PRO A 1 243 ? 30.123 -31.154 -35.205 1.00 50.66 243 PRO A C 1
ATOM 1865 O O . PRO A 1 243 ? 30.945 -31.810 -34.561 1.00 50.66 243 PRO A O 1
ATOM 1868 N N . LYS A 1 244 ? 29.224 -30.354 -34.621 1.00 52.88 244 LYS A N 1
ATOM 1869 C CA . LYS A 1 244 ? 28.951 -30.372 -33.183 1.00 52.88 244 LYS A CA 1
ATOM 1870 C C . LYS A 1 244 ? 28.286 -31.704 -32.846 1.00 52.88 244 LYS A C 1
ATOM 1872 O O . LYS A 1 244 ? 27.311 -32.081 -33.477 1.00 52.88 244 LYS A O 1
ATOM 1877 N N . LYS A 1 245 ? 28.868 -32.391 -31.869 1.00 52.44 245 LYS A N 1
ATOM 1878 C CA . LYS A 1 245 ? 28.355 -33.601 -31.232 1.00 52.44 245 LYS A CA 1
ATOM 1879 C C . LYS A 1 245 ? 27.041 -33.243 -30.528 1.00 52.44 245 LYS A C 1
ATOM 1881 O O . LYS A 1 245 ? 27.037 -32.302 -29.734 1.00 52.44 245 LYS A O 1
ATOM 1886 N N . ASP A 1 246 ? 25.960 -33.938 -30.864 1.00 59.81 246 ASP A N 1
ATOM 1887 C CA . ASP A 1 246 ? 24.649 -33.754 -30.240 1.00 59.81 246 ASP A CA 1
ATOM 1888 C C . ASP A 1 246 ? 24.739 -33.997 -28.720 1.00 59.81 246 ASP A C 1
ATOM 1890 O O . ASP A 1 246 ? 25.427 -34.936 -28.299 1.00 59.81 246 ASP A O 1
ATOM 1894 N N . PRO A 1 247 ? 24.112 -33.151 -27.883 1.00 57.81 247 PRO A N 1
ATOM 1895 C CA . PRO A 1 247 ? 24.102 -33.341 -26.439 1.00 57.81 247 PRO A CA 1
ATOM 1896 C C . PRO A 1 247 ? 23.307 -34.598 -26.060 1.00 57.81 247 PRO A C 1
ATOM 1898 O O . PRO A 1 247 ? 22.264 -34.903 -26.636 1.00 57.81 247 PRO A O 1
ATOM 1901 N N . GLU A 1 248 ? 23.849 -35.339 -25.094 1.00 61.03 248 GLU A N 1
ATOM 1902 C CA . GLU A 1 248 ? 23.324 -36.595 -24.566 1.00 61.03 248 GLU A CA 1
ATOM 1903 C C . GLU A 1 248 ? 21.852 -36.492 -24.140 1.00 61.03 248 GLU A C 1
ATOM 1905 O O . GLU A 1 248 ? 21.488 -35.754 -23.230 1.00 61.03 248 GLU A O 1
ATOM 1910 N N . ILE A 1 249 ? 21.023 -37.354 -24.730 1.00 59.72 249 ILE A N 1
ATOM 1911 C CA . ILE A 1 249 ? 19.596 -37.574 -24.429 1.00 59.72 249 ILE A CA 1
ATOM 1912 C C . ILE A 1 249 ? 19.343 -37.966 -22.947 1.00 59.72 249 ILE A C 1
ATOM 1914 O O . ILE A 1 249 ? 18.206 -37.962 -22.478 1.00 59.72 249 ILE A O 1
ATOM 1918 N N . GLY A 1 250 ? 20.390 -38.279 -22.175 1.00 64.31 250 GLY A N 1
ATOM 1919 C CA . GLY A 1 250 ? 20.285 -38.728 -20.784 1.00 64.31 250 GLY A CA 1
ATOM 1920 C C . GLY A 1 250 ? 19.966 -37.634 -19.756 1.00 64.31 250 GLY A C 1
ATOM 1921 O O . GLY A 1 250 ? 19.315 -37.929 -18.751 1.00 64.31 250 GLY A O 1
ATOM 1922 N N . GLU A 1 251 ? 20.383 -36.383 -19.978 1.00 73.25 251 GLU A N 1
ATOM 1923 C CA . GLU A 1 251 ? 20.150 -35.305 -18.999 1.00 73.25 251 GLU A CA 1
ATOM 1924 C C . GLU A 1 251 ? 18.689 -34.841 -19.006 1.00 73.25 251 GLU A C 1
ATOM 1926 O O . GLU A 1 251 ? 18.069 -34.710 -17.948 1.00 73.25 251 GLU A O 1
ATOM 1931 N N . THR A 1 252 ? 18.086 -34.732 -20.193 1.00 77.81 252 THR A N 1
ATOM 1932 C CA . THR A 1 252 ? 16.691 -34.297 -20.356 1.00 77.81 252 THR A CA 1
ATOM 1933 C C . THR A 1 252 ? 15.702 -35.249 -19.674 1.00 77.81 252 THR A C 1
ATOM 1935 O O . THR A 1 252 ? 14.696 -34.812 -19.120 1.00 77.81 252 THR A O 1
ATOM 1938 N N . GLN A 1 253 ? 15.991 -36.555 -19.645 1.00 81.62 253 GLN A N 1
ATOM 1939 C CA . GLN A 1 253 ? 15.110 -37.541 -19.012 1.00 81.62 253 GLN A CA 1
ATOM 1940 C C . GLN A 1 253 ? 15.130 -37.451 -17.476 1.00 81.62 253 GLN A C 1
ATOM 1942 O O . GLN A 1 253 ? 14.096 -37.637 -16.830 1.00 81.62 253 GLN A O 1
ATOM 1947 N N . ARG A 1 254 ? 16.284 -37.113 -16.882 1.00 86.25 254 ARG A N 1
ATOM 1948 C CA . ARG A 1 254 ? 16.403 -36.879 -15.432 1.00 86.25 254 ARG A CA 1
ATOM 1949 C C . ARG A 1 254 ? 15.705 -35.591 -15.010 1.00 86.25 254 ARG A C 1
ATOM 1951 O O . ARG A 1 254 ? 15.025 -35.578 -13.982 1.00 86.25 254 ARG A O 1
ATOM 1958 N N . GLU A 1 255 ? 15.831 -34.532 -15.808 1.00 85.81 255 GLU A N 1
ATOM 1959 C CA . GLU A 1 255 ? 15.114 -33.278 -15.563 1.00 85.81 255 GLU A CA 1
ATOM 1960 C C . GLU A 1 255 ? 13.599 -33.493 -15.591 1.00 85.81 255 GLU A C 1
ATOM 1962 O O . GLU A 1 255 ? 12.906 -33.057 -14.667 1.00 85.81 255 GLU A O 1
ATOM 1967 N N . LEU A 1 256 ? 13.099 -34.255 -16.570 1.00 89.62 256 LEU A N 1
ATOM 1968 C CA . LEU A 1 256 ? 11.674 -34.558 -16.705 1.00 89.62 256 LEU A CA 1
ATOM 1969 C C . LEU A 1 256 ? 11.128 -35.330 -15.492 1.00 89.62 256 LEU A C 1
ATOM 1971 O O . LEU A 1 256 ? 10.107 -34.945 -14.922 1.00 89.62 256 LEU A O 1
ATOM 1975 N N . GLN A 1 257 ? 11.853 -36.354 -15.028 1.00 93.25 257 GLN A N 1
ATOM 1976 C CA . GLN A 1 257 ? 11.477 -37.119 -13.833 1.00 93.25 257 GLN A CA 1
ATOM 1977 C C . GLN A 1 257 ? 11.469 -36.243 -12.566 1.00 93.25 257 GLN A C 1
ATOM 1979 O O . GLN A 1 257 ? 10.601 -36.386 -11.700 1.00 93.25 257 GLN A O 1
ATOM 1984 N N . SER A 1 258 ? 12.420 -35.309 -12.451 1.00 93.88 258 SER A N 1
ATOM 1985 C CA . SER A 1 258 ? 12.472 -34.375 -11.321 1.00 93.88 258 SER A CA 1
ATOM 1986 C C . SER A 1 258 ? 11.296 -33.391 -11.326 1.00 93.88 258 SER A C 1
ATOM 1988 O O . SER A 1 258 ? 10.731 -33.100 -10.269 1.00 93.88 258 SER A O 1
ATOM 1990 N N . ALA A 1 259 ? 10.890 -32.916 -12.508 1.00 93.06 259 ALA A N 1
ATOM 1991 C CA . ALA A 1 259 ? 9.752 -32.019 -12.675 1.00 93.06 259 ALA A CA 1
ATOM 1992 C C . ALA A 1 259 ? 8.429 -32.721 -12.334 1.00 93.06 259 ALA A C 1
ATOM 1994 O O . ALA A 1 259 ? 7.580 -32.149 -11.651 1.00 93.06 259 ALA A O 1
ATOM 1995 N N . GLU A 1 260 ? 8.283 -33.984 -12.732 1.00 93.81 260 GLU A N 1
ATOM 1996 C CA . GLU A 1 260 ? 7.094 -34.789 -12.451 1.00 93.81 260 GLU A CA 1
ATOM 1997 C C . GLU A 1 260 ? 6.923 -35.062 -10.947 1.00 93.81 260 GLU A C 1
ATOM 1999 O O . GLU A 1 260 ? 5.825 -34.921 -10.399 1.00 93.81 260 GLU A O 1
ATOM 2004 N N . ARG A 1 261 ? 8.028 -35.342 -10.241 1.00 96.88 261 ARG A N 1
ATOM 2005 C CA . ARG A 1 261 ? 8.023 -35.478 -8.777 1.00 96.88 261 ARG A CA 1
ATOM 2006 C C . ARG A 1 261 ? 7.609 -34.179 -8.079 1.00 96.88 261 ARG A C 1
ATOM 2008 O O . ARG A 1 261 ? 6.750 -34.223 -7.200 1.00 96.88 261 ARG A O 1
ATOM 2015 N N . LYS A 1 262 ? 8.158 -33.032 -8.497 1.00 96.06 262 LYS A N 1
ATOM 2016 C CA . LYS A 1 262 ? 7.791 -31.714 -7.942 1.00 96.06 262 LYS A CA 1
ATOM 2017 C C . LYS A 1 262 ? 6.314 -31.387 -8.167 1.00 96.06 262 LYS A C 1
ATOM 2019 O O . LYS A 1 262 ? 5.657 -30.879 -7.264 1.00 96.06 262 LYS A O 1
ATOM 2024 N N . LEU A 1 263 ? 5.770 -31.719 -9.340 1.00 93.56 263 LEU A N 1
ATOM 2025 C CA . LEU A 1 263 ? 4.344 -31.538 -9.631 1.00 93.56 263 LEU A CA 1
ATOM 2026 C C . LEU A 1 263 ? 3.449 -32.406 -8.742 1.00 93.56 263 LEU A C 1
ATOM 2028 O O . LEU A 1 263 ? 2.382 -31.956 -8.324 1.00 93.56 263 LEU A O 1
ATOM 2032 N N . LYS A 1 264 ? 3.869 -33.638 -8.440 1.00 97.50 264 LYS A N 1
A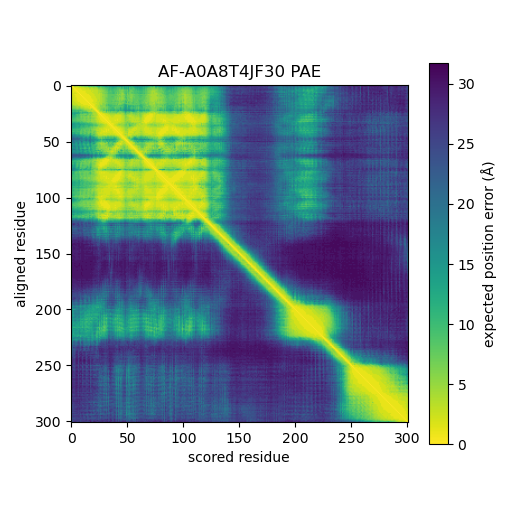TOM 2033 C CA . LYS A 1 264 ? 3.132 -34.518 -7.528 1.00 97.50 264 LYS A CA 1
ATOM 2034 C C . LYS A 1 264 ? 3.150 -33.991 -6.090 1.00 97.50 264 LYS A C 1
ATOM 2036 O O . LYS A 1 264 ? 2.091 -33.916 -5.473 1.00 97.50 264 LYS A O 1
ATOM 2041 N N . GLU A 1 265 ? 4.315 -33.578 -5.591 1.00 96.56 265 GLU A N 1
ATOM 2042 C CA . GLU A 1 265 ? 4.462 -32.999 -4.246 1.00 96.56 265 GLU A CA 1
ATOM 2043 C C . GLU A 1 265 ? 3.616 -31.717 -4.092 1.00 96.56 265 GLU A C 1
ATOM 2045 O O . GLU A 1 265 ? 2.877 -31.582 -3.117 1.00 96.56 265 GLU A O 1
ATOM 2050 N N . ALA A 1 266 ? 3.613 -30.838 -5.102 1.00 95.19 266 ALA A N 1
ATOM 2051 C CA . ALA A 1 266 ? 2.787 -29.628 -5.104 1.00 95.19 266 ALA A CA 1
ATOM 2052 C C . ALA A 1 266 ? 1.275 -29.928 -5.077 1.00 95.19 266 ALA A C 1
ATOM 2054 O O . ALA A 1 266 ? 0.522 -29.252 -4.377 1.00 95.19 266 ALA A O 1
ATOM 2055 N N . LYS A 1 267 ? 0.812 -30.961 -5.799 1.00 94.12 267 LYS A N 1
ATOM 2056 C CA . LYS A 1 267 ? -0.601 -31.386 -5.754 1.00 94.12 267 LYS A CA 1
ATOM 2057 C C . LYS A 1 267 ? -1.004 -31.884 -4.365 1.00 94.12 267 LYS A C 1
ATOM 2059 O O . LYS A 1 267 ? -2.057 -31.499 -3.865 1.00 94.12 267 LYS A O 1
ATOM 2064 N N . GLU A 1 268 ? -0.158 -32.690 -3.726 1.00 97.62 268 GLU A N 1
ATOM 2065 C CA . GLU A 1 268 ? -0.417 -33.180 -2.367 1.00 97.62 268 GLU A CA 1
ATOM 2066 C C . GLU A 1 268 ? -0.451 -32.041 -1.333 1.00 97.62 268 GLU A C 1
ATOM 2068 O O . GLU A 1 268 ? -1.227 -32.091 -0.375 1.00 97.62 268 GLU A O 1
ATOM 2073 N N . GLU A 1 269 ? 0.367 -31.002 -1.514 1.00 93.38 269 GLU A N 1
ATOM 2074 C CA . GLU A 1 269 ? 0.360 -29.821 -0.648 1.00 93.38 269 GLU A CA 1
ATOM 2075 C C . GLU A 1 269 ? -0.908 -28.974 -0.828 1.00 93.38 269 GLU A C 1
ATOM 2077 O O . GLU A 1 269 ? -1.529 -28.590 0.167 1.00 93.38 269 GLU A O 1
ATOM 2082 N N . ILE A 1 270 ? -1.363 -28.774 -2.070 1.00 89.75 270 ILE A N 1
ATOM 2083 C CA . ILE A 1 270 ? -2.635 -28.092 -2.366 1.00 89.75 270 ILE A CA 1
ATOM 2084 C C . ILE A 1 270 ? -3.813 -28.827 -1.713 1.00 89.75 270 ILE A C 1
ATOM 2086 O O . ILE A 1 270 ? -4.652 -28.193 -1.067 1.00 89.75 270 ILE A O 1
ATOM 2090 N N . ASP A 1 271 ? -3.855 -30.158 -1.799 1.00 94.75 271 ASP A N 1
ATOM 2091 C CA . ASP A 1 271 ? -4.918 -30.953 -1.173 1.00 94.75 271 ASP A CA 1
ATOM 2092 C C . ASP A 1 271 ? -4.890 -30.858 0.363 1.00 94.75 271 ASP A C 1
ATOM 2094 O O . ASP A 1 271 ? -5.943 -30.813 1.010 1.00 94.75 271 ASP A O 1
ATOM 2098 N N . LYS A 1 272 ? -3.697 -30.776 0.972 1.00 96.12 272 LYS A N 1
ATOM 2099 C CA . LYS A 1 272 ? -3.552 -30.535 2.420 1.00 96.12 272 LYS A CA 1
ATOM 2100 C C . LYS A 1 272 ? -4.053 -29.149 2.820 1.00 96.12 272 LYS A C 1
ATOM 2102 O O . LYS A 1 272 ? -4.721 -29.032 3.848 1.00 96.12 272 LYS A O 1
ATOM 2107 N N . ILE A 1 273 ? -3.752 -28.115 2.033 1.00 89.31 273 ILE A N 1
ATOM 2108 C CA . ILE A 1 273 ? -4.229 -26.745 2.282 1.00 89.31 273 ILE A CA 1
ATOM 2109 C C . ILE A 1 273 ? -5.755 -26.692 2.173 1.00 89.31 273 ILE A C 1
ATOM 2111 O O . ILE A 1 273 ? -6.410 -26.143 3.057 1.00 89.31 273 ILE A O 1
ATOM 2115 N N . LYS A 1 274 ? -6.333 -27.340 1.156 1.00 90.25 274 LYS A N 1
ATOM 2116 C CA . LYS A 1 274 ? -7.787 -27.382 0.958 1.00 90.25 274 LYS A CA 1
ATOM 2117 C C . LYS A 1 274 ? -8.512 -28.008 2.155 1.00 90.25 274 LYS A C 1
ATOM 2119 O O . LYS A 1 274 ? -9.425 -27.397 2.697 1.00 90.25 274 LYS A O 1
ATOM 2124 N N . LYS A 1 275 ? -8.013 -29.143 2.661 1.00 95.19 275 LYS A N 1
ATOM 2125 C CA . LYS A 1 275 ? -8.551 -29.780 3.880 1.00 95.19 275 LYS A CA 1
ATOM 2126 C C . LYS A 1 275 ? -8.443 -28.894 5.125 1.00 95.19 275 LYS A C 1
ATOM 2128 O O . LYS A 1 275 ? -9.331 -28.926 5.970 1.00 95.19 275 LYS A O 1
ATOM 2133 N N . ARG A 1 276 ? -7.361 -28.116 5.272 1.00 90.50 276 ARG A N 1
ATOM 2134 C CA . ARG A 1 276 ? -7.224 -27.164 6.391 1.00 90.50 276 ARG A CA 1
ATOM 2135 C C . ARG A 1 276 ? -8.236 -26.026 6.287 1.00 90.50 276 ARG A C 1
ATOM 2137 O O . ARG A 1 276 ? -8.807 -25.658 7.307 1.00 90.50 276 ARG A O 1
ATOM 2144 N N . ASN A 1 277 ? -8.486 -25.512 5.085 1.00 89.12 277 ASN A N 1
ATOM 2145 C CA . ASN A 1 277 ? -9.486 -24.465 4.871 1.00 89.12 277 ASN A CA 1
ATOM 2146 C C . ASN A 1 277 ? -10.902 -24.947 5.206 1.00 89.12 277 ASN A C 1
ATOM 2148 O O . ASN A 1 277 ? -11.645 -24.213 5.853 1.00 89.12 277 ASN A O 1
ATOM 2152 N N . ASP A 1 278 ? -11.247 -26.190 4.859 1.00 93.50 278 ASP A N 1
ATOM 2153 C CA . ASP A 1 278 ? -12.544 -26.777 5.222 1.00 93.50 278 ASP A CA 1
ATOM 2154 C C . ASP A 1 278 ? -12.717 -26.859 6.754 1.00 93.50 278 ASP A C 1
ATOM 2156 O O . ASP A 1 278 ? -13.767 -26.497 7.287 1.00 93.50 278 ASP A O 1
ATOM 2160 N N . LEU A 1 279 ? -11.661 -27.248 7.486 1.00 93.75 279 LEU A N 1
ATOM 2161 C CA . LEU A 1 279 ? -11.664 -27.275 8.957 1.00 93.75 279 LEU A CA 1
ATOM 2162 C C . LEU A 1 279 ? -11.808 -25.876 9.576 1.00 93.75 279 LEU A C 1
ATOM 2164 O O . LEU A 1 279 ? -12.517 -25.716 10.570 1.00 93.75 279 LEU A O 1
ATOM 2168 N N . ILE A 1 280 ? -11.146 -24.866 9.000 1.00 90.38 280 ILE A N 1
ATOM 2169 C CA . ILE A 1 280 ? -11.261 -23.469 9.447 1.00 90.38 280 ILE A CA 1
ATOM 2170 C C . ILE A 1 280 ? -12.691 -22.966 9.225 1.00 90.38 280 ILE A C 1
ATOM 2172 O O . ILE A 1 280 ? -13.287 -22.414 10.148 1.00 90.38 280 ILE A O 1
ATOM 2176 N N . SER A 1 281 ? -13.272 -23.231 8.052 1.00 93.88 281 SER A N 1
ATOM 2177 C CA . SER A 1 281 ? -14.649 -22.839 7.734 1.00 93.88 281 SER A CA 1
ATOM 2178 C C . SER A 1 281 ? -15.666 -23.480 8.687 1.00 93.88 281 SER A C 1
ATOM 2180 O O . SER A 1 281 ? -16.589 -22.813 9.164 1.00 93.88 281 SER A O 1
ATOM 2182 N N . GLU A 1 282 ? -15.478 -24.753 9.052 1.00 96.31 282 GLU A N 1
ATOM 2183 C CA . GLU A 1 282 ? -16.343 -25.408 10.037 1.00 96.31 282 GLU A CA 1
ATOM 2184 C C . GLU A 1 282 ? -16.195 -24.799 11.445 1.00 96.31 282 GLU A C 1
ATOM 2186 O O . GLU A 1 282 ? -17.194 -24.625 12.153 1.00 96.31 282 GLU A O 1
ATOM 2191 N N . ALA A 1 283 ? -14.972 -24.442 11.851 1.00 93.44 283 ALA A N 1
ATOM 2192 C CA . ALA A 1 283 ? -14.715 -23.783 13.131 1.00 93.44 283 ALA A CA 1
ATOM 2193 C C . ALA A 1 283 ? -15.342 -22.377 13.197 1.00 93.44 283 ALA A C 1
ATOM 2195 O O . ALA A 1 283 ? -15.968 -22.032 14.202 1.00 93.44 283 ALA A O 1
ATOM 2196 N N . GLU A 1 284 ? -15.247 -21.593 12.120 1.00 91.19 284 GLU A N 1
ATOM 2197 C CA . GLU A 1 284 ? -15.895 -20.279 12.002 1.00 91.19 284 GLU A CA 1
ATOM 2198 C C . GLU A 1 284 ? -17.421 -20.387 12.075 1.00 91.19 284 GLU A C 1
ATOM 2200 O O . GLU A 1 284 ? -18.069 -19.597 12.771 1.00 91.19 284 GLU A O 1
ATOM 2205 N N . ARG A 1 285 ? -18.000 -21.406 11.424 1.00 97.88 285 ARG A N 1
ATOM 2206 C CA . ARG A 1 285 ? -19.442 -21.683 11.482 1.00 97.88 285 ARG A CA 1
ATOM 2207 C C . ARG A 1 285 ? -19.900 -21.970 12.914 1.00 97.88 285 ARG A C 1
ATOM 2209 O O . ARG A 1 285 ? -20.861 -21.351 13.368 1.00 97.88 285 ARG A O 1
ATOM 2216 N N . LYS A 1 286 ? -19.190 -22.842 13.645 1.00 97.19 286 LYS A N 1
ATOM 2217 C CA . LYS A 1 286 ? -19.492 -23.148 15.061 1.00 97.19 286 LYS A CA 1
ATOM 2218 C C . LYS A 1 286 ? -19.379 -21.907 15.948 1.00 97.19 286 LYS A C 1
ATOM 2220 O O . LYS A 1 286 ? -20.275 -21.634 16.740 1.00 97.19 286 LYS A O 1
ATOM 2225 N N . LEU A 1 287 ? -18.332 -21.105 15.760 1.00 95.62 287 LEU A N 1
ATOM 2226 C CA . LEU A 1 287 ? -18.123 -19.875 16.526 1.00 95.62 287 LEU A CA 1
ATOM 2227 C C . LEU A 1 287 ? -19.221 -18.827 16.269 1.00 95.62 287 LEU A C 1
ATOM 2229 O O . LEU A 1 287 ? -19.603 -18.093 17.182 1.00 95.62 287 LEU A O 1
ATOM 2233 N N . SER A 1 288 ? -19.745 -18.758 15.043 1.00 97.00 288 SER A N 1
ATOM 2234 C CA . SER A 1 288 ? -20.885 -17.901 14.698 1.00 97.00 288 SER A CA 1
ATOM 2235 C C . SER A 1 288 ? -22.183 -18.368 15.371 1.00 97.00 288 SER A C 1
ATOM 2237 O O . SER A 1 288 ? -22.884 -17.560 15.984 1.00 97.00 288 SER A O 1
ATOM 2239 N N . GLU A 1 289 ? -22.474 -19.673 15.339 1.00 98.06 289 GLU A N 1
ATOM 2240 C CA . GLU A 1 289 ? -23.639 -20.262 16.020 1.00 98.06 289 GLU A CA 1
ATOM 2241 C C . GLU A 1 289 ? -23.598 -20.026 17.541 1.00 98.06 289 GLU A C 1
ATOM 2243 O O . GLU A 1 289 ? -24.609 -19.641 18.140 1.00 98.06 289 GLU A O 1
ATOM 2248 N N . ASP A 1 290 ? -22.429 -20.186 18.164 1.00 97.38 290 ASP A N 1
ATOM 2249 C CA . ASP A 1 290 ? -22.246 -19.960 19.601 1.00 97.38 290 ASP A CA 1
ATOM 2250 C C . ASP A 1 290 ? -22.425 -18.484 19.985 1.00 97.38 290 ASP A C 1
ATOM 2252 O O . ASP A 1 290 ? -23.062 -18.181 20.998 1.00 97.38 290 ASP A O 1
ATOM 2256 N N . LYS A 1 291 ? -21.947 -17.546 19.154 1.00 96.75 291 LYS A N 1
ATOM 2257 C CA . LYS A 1 291 ? -22.193 -16.106 19.350 1.00 96.75 291 LYS A CA 1
ATOM 2258 C C . LYS A 1 291 ? -23.681 -15.769 19.301 1.00 96.75 291 LYS A C 1
ATOM 2260 O O . LYS A 1 291 ? -24.164 -15.060 20.181 1.00 96.75 291 LYS A O 1
ATOM 2265 N N . GLN A 1 292 ? -24.410 -16.316 18.328 1.00 97.31 292 GLN A N 1
ATOM 2266 C CA . GLN A 1 292 ? -25.858 -16.111 18.223 1.00 97.31 292 GLN A CA 1
ATOM 2267 C C . GLN A 1 292 ? -26.611 -16.703 19.422 1.00 97.31 292 GLN A C 1
ATOM 2269 O O . GLN A 1 292 ? -27.570 -16.106 19.911 1.00 97.31 292 GLN A O 1
ATOM 2274 N N . ARG A 1 293 ? -26.190 -17.871 19.928 1.00 96.19 293 ARG A N 1
ATOM 2275 C CA . ARG A 1 293 ? -26.764 -18.457 21.152 1.00 96.19 293 ARG A CA 1
ATOM 2276 C C . ARG A 1 293 ? -26.509 -17.581 22.373 1.00 96.19 293 ARG A C 1
ATOM 2278 O O . ARG A 1 293 ? -27.433 -17.359 23.151 1.00 96.19 293 ARG A O 1
ATOM 2285 N N . LEU A 1 294 ? -25.291 -17.063 22.521 1.00 94.06 294 LEU A N 1
ATOM 2286 C CA . LEU A 1 294 ? -24.938 -16.163 23.618 1.00 94.06 294 LEU A CA 1
ATOM 2287 C C . LEU A 1 294 ? -25.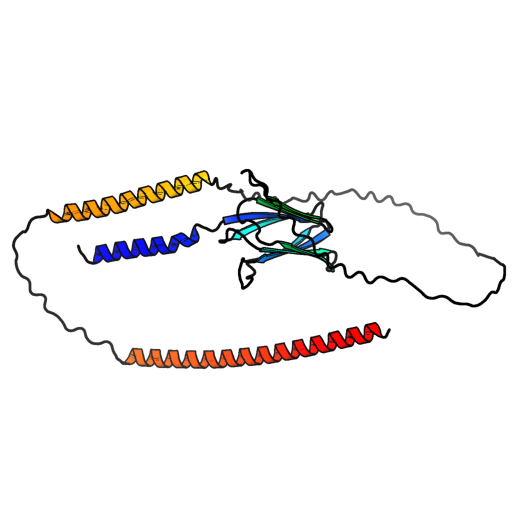768 -14.873 23.576 1.00 94.06 294 LEU A C 1
ATOM 2289 O O . LEU A 1 294 ? -26.225 -14.403 24.614 1.00 94.06 294 LEU A O 1
ATOM 2293 N N . GLU A 1 295 ? -25.996 -14.322 22.386 1.00 96.12 295 GLU A N 1
ATOM 2294 C CA . GLU A 1 295 ? -26.835 -13.139 22.191 1.00 96.12 295 GLU A CA 1
ATOM 2295 C C . GLU A 1 295 ? -28.304 -13.407 22.551 1.00 96.12 295 GLU A C 1
ATOM 2297 O O . GLU A 1 295 ? -28.901 -12.635 23.299 1.00 96.12 295 GLU A O 1
ATOM 2302 N N . LYS A 1 296 ? -28.860 -14.553 22.132 1.00 97.31 296 LYS A N 1
ATOM 2303 C CA . LYS A 1 296 ? -30.214 -14.979 22.533 1.00 97.31 296 LYS A CA 1
ATOM 2304 C C . LYS A 1 296 ? -30.354 -15.152 24.047 1.00 97.31 296 LYS A C 1
ATOM 2306 O O . LYS A 1 296 ? -31.383 -14.785 24.601 1.00 97.31 296 LYS A O 1
ATOM 2311 N N . LEU A 1 297 ? -29.334 -15.692 24.719 1.00 96.25 297 LEU A N 1
ATOM 2312 C CA . LEU A 1 297 ? -29.333 -15.827 26.180 1.00 96.25 297 LEU A CA 1
ATOM 2313 C C . LEU A 1 297 ? -29.273 -14.468 26.883 1.00 96.25 297 LEU A C 1
ATOM 2315 O O . LEU A 1 297 ? -29.949 -14.291 27.890 1.00 96.25 297 LEU A O 1
ATOM 2319 N N . LYS A 1 298 ? -28.519 -13.504 26.342 1.00 92.06 298 LYS A N 1
ATOM 2320 C CA . LYS A 1 298 ? -28.452 -12.137 26.884 1.00 92.06 298 LYS A CA 1
ATOM 2321 C C . LYS A 1 298 ? -29.763 -11.361 26.754 1.00 92.06 298 LYS A C 1
ATOM 2323 O O . LYS A 1 298 ? -29.991 -10.482 27.564 1.00 92.06 298 LYS A O 1
ATOM 2328 N N . MET A 1 299 ? -30.591 -11.663 25.753 1.00 92.25 299 MET A N 1
ATOM 2329 C CA . MET A 1 299 ? -31.887 -10.997 25.548 1.00 92.25 299 MET A CA 1
ATOM 2330 C C . MET A 1 299 ? -33.009 -11.537 26.451 1.00 92.25 299 MET A C 1
ATOM 2332 O O . MET A 1 299 ? -34.036 -10.883 26.593 1.00 92.25 299 MET A O 1
ATOM 2336 N N . ASN A 1 300 ? -32.841 -12.733 27.025 1.00 89.19 300 ASN A N 1
ATOM 2337 C CA . ASN A 1 300 ? -33.836 -13.376 27.894 1.00 89.19 300 ASN A CA 1
ATOM 2338 C C . ASN A 1 300 ? -33.608 -13.119 29.398 1.00 89.19 300 ASN A C 1
ATOM 2340 O O . ASN A 1 300 ? -34.339 -13.677 30.217 1.00 89.19 300 ASN A O 1
ATOM 2344 N N . TYR A 1 301 ? -32.603 -12.318 29.754 1.00 68.81 301 TYR A N 1
ATOM 2345 C CA . TYR A 1 301 ? -32.293 -11.873 31.116 1.00 68.81 301 TYR A CA 1
ATOM 2346 C C . TYR A 1 301 ? -32.452 -10.359 31.210 1.00 68.81 301 TYR A C 1
ATOM 2348 O O . TYR A 1 301 ? -32.908 -9.899 32.280 1.00 68.81 301 TYR A O 1
#

Nearest PDB structures (foldseek):
  1gu3-assembly1_A-2  TM=5.195E-01  e=3.002E-01  Cellulomonas fimi
  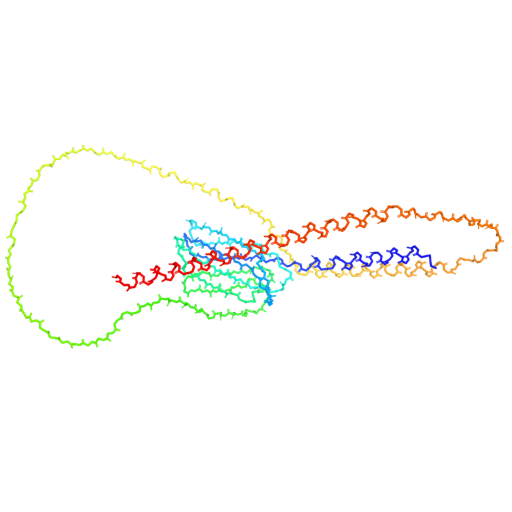7mrk-assembly2_D  TM=5.653E-01  e=4.196E-01  Gallus gallus

Solvent-accessible surface area (backbone atoms only — not comparable to full-atom values): 19191 Å² total; per-residue (Å²): 132,64,71,66,58,60,51,52,51,52,51,51,52,51,54,54,62,68,51,58,74,71,73,53,59,34,58,20,40,39,34,40,36,31,58,52,62,26,36,42,35,44,37,34,26,48,72,66,98,67,74,44,80,76,44,78,50,77,50,75,33,88,66,60,75,21,74,42,83,42,84,44,80,34,71,49,65,39,30,28,38,40,41,37,36,22,46,93,86,40,82,75,43,71,48,77,45,73,71,41,72,48,46,51,44,38,38,33,42,53,39,91,95,47,76,47,73,46,70,69,60,98,64,94,75,90,78,76,78,81,72,81,80,80,74,84,72,91,73,87,81,83,91,85,84,87,88,84,91,90,81,92,84,92,84,85,90,81,88,87,84,84,90,81,87,84,92,85,80,87,81,90,73,90,74,83,76,74,82,76,74,78,80,72,79,74,81,72,73,80,68,80,78,77,80,78,54,67,69,55,54,54,52,52,51,51,52,53,52,53,52,50,52,51,52,54,51,50,52,53,52,53,60,59,62,61,73,72,72,73,92,74,87,83,83,90,83,88,82,80,86,75,84,80,78,78,80,69,76,66,60,62,56,54,52,51,54,53,51,53,50,52,53,50,54,51,52,57,50,52,53,52,51,51,56,50,51,55,53,50,52,53,50,53,51,53,54,50,54,53,50,54,50,53,51,57,55,62,74,76,109

Foldseek 3Di:
DDPVVVVVVVVVVVVVVVCVLVVQWAKEKEKEWEDAQKWKWKFKFADDPDTDGQDIDIDGHHDDGDIDIDIGTDSDQFIKMWMWIDHPNHTQDIDIDGGHGGHAYWYWHDYVPDTFIDGPDPDDDDDTPPDDDPPVPPDDDDDDDDDDDDDDDDDDDDDDDDDDDDDDDDDDDDDPPPPPPPPPPPPPPPPPPPPDDPVVVVVVVVVVVVVVVVVVVVVVVVVVVVVPDDDDDDDDDDDDDDDDDDDDPVVVVVVVVVVVVVVVVVVVVVVVVVVVVVVVVVVVVVVVVVVVVVVVVVVVD

Sequence (301 aa):
MEKKYLMSIATIVFITLLIIPSIFAVTTNLKVKTMQQSKLFLVILETGEIYNVLFSSNVYNKTGIGELNYEIETTAGYFDAKLTLKNNNLKVLEQRLEQIYGGGDVTINFIPGEVEVSYNNETDEVVSNTTANETNTNNTNASAGITAAATSENNNSTTPTTPTTPNATTNTTDIDANASNPESENVEGKKSIITFNINLILITGLIVLVVLVIIIFLIILLVYRSKNKSKGPNPSSSIKFRPKKDPEIGETQRELQSAERKLKEAKEEIDKIKKRNDLISEAERKLSEDKQRLEKLKMNY

Radius of gyration: 37.76 Å; Cα contacts (8 Å, |Δi|>4): 258; chains: 1; bounding box: 95×66×122 Å

Mean predicted aligned error: 19.5 Å

pLDDT: mean 72.88, std 20.98, range [33.09, 98.06]